Protein AF-A0A928WJ50-F1 (afdb_monomer_lite)

Radius of gyration: 29.99 Å; chains: 1; bounding box: 83×45×79 Å

Structure (mmCIF, N/CA/C/O backbone):
data_AF-A0A928WJ50-F1
#
_entry.id   AF-A0A928WJ50-F1
#
loop_
_atom_site.group_PDB
_atom_site.id
_atom_site.type_symbol
_atom_site.label_atom_id
_atom_site.label_alt_id
_atom_site.label_comp_id
_atom_site.label_asym_id
_atom_site.label_entity_id
_atom_site.label_seq_id
_atom_site.pdbx_PDB_ins_code
_atom_site.Cartn_x
_atom_site.Cartn_y
_atom_site.Cartn_z
_atom_site.occupancy
_atom_site.B_iso_or_equiv
_atom_site.auth_seq_id
_atom_site.auth_comp_id
_atom_site.auth_asym_id
_atom_site.auth_atom_id
_atom_site.pdbx_PDB_model_num
ATOM 1 N N . MET A 1 1 ? -57.028 -29.173 -31.696 1.00 42.50 1 MET A N 1
ATOM 2 C CA . MET A 1 1 ? -55.780 -29.624 -32.367 1.00 42.50 1 MET A CA 1
ATOM 3 C C . MET A 1 1 ? -56.128 -29.958 -33.813 1.00 42.50 1 MET A C 1
ATOM 5 O O . MET A 1 1 ? -57.196 -30.538 -33.962 1.00 42.50 1 MET A O 1
ATOM 9 N N . PRO A 1 2 ? -55.336 -29.587 -34.849 1.00 37.94 2 PRO A N 1
ATOM 10 C CA . PRO A 1 2 ? -53.879 -29.774 -34.903 1.00 37.94 2 PRO A CA 1
ATOM 11 C C . PRO A 1 2 ? -53.009 -28.628 -35.496 1.00 37.94 2 PRO A C 1
ATOM 13 O O . PRO A 1 2 ? -53.440 -27.838 -36.321 1.00 37.94 2 PRO A O 1
ATOM 16 N N . LYS A 1 3 ? -51.736 -28.681 -35.065 1.00 33.38 3 LYS A N 1
ATOM 17 C CA . LYS A 1 3 ? -50.439 -28.447 -35.744 1.00 33.38 3 LYS A CA 1
ATOM 18 C C . LYS A 1 3 ? -50.021 -27.051 -36.264 1.00 33.38 3 LYS A C 1
ATOM 20 O O . LYS A 1 3 ? -50.428 -26.559 -37.305 1.00 33.38 3 LYS A O 1
ATOM 25 N N . THR A 1 4 ? -49.043 -26.540 -35.515 1.00 37.44 4 THR A N 1
ATOM 26 C CA . THR A 1 4 ? -47.974 -25.565 -35.777 1.00 37.44 4 THR A CA 1
ATOM 27 C C . THR A 1 4 ? -47.329 -25.604 -37.168 1.00 37.44 4 THR A C 1
ATOM 29 O O . THR A 1 4 ? -46.973 -26.677 -37.652 1.00 37.44 4 THR A O 1
ATOM 32 N N . ALA A 1 5 ? -46.994 -24.421 -37.696 1.00 35.94 5 ALA A N 1
ATOM 33 C CA . ALA A 1 5 ? -45.880 -24.222 -38.625 1.00 35.94 5 ALA A CA 1
ATOM 34 C C . ALA A 1 5 ? -45.062 -22.986 -38.203 1.00 35.94 5 ALA A C 1
ATOM 36 O O . ALA A 1 5 ? -45.506 -21.843 -38.305 1.00 35.94 5 ALA A O 1
ATOM 37 N N . THR A 1 6 ? -43.864 -23.246 -37.688 1.00 34.41 6 THR A N 1
ATOM 38 C CA . THR A 1 6 ? -42.853 -22.271 -37.273 1.00 34.41 6 THR A CA 1
ATOM 39 C C . THR A 1 6 ? -42.220 -21.626 -38.509 1.00 34.41 6 THR A C 1
ATOM 41 O O . THR A 1 6 ? -41.588 -22.316 -39.304 1.00 34.41 6 THR A O 1
ATOM 44 N N . LYS A 1 7 ? -42.352 -20.303 -38.682 1.00 35.59 7 LYS A N 1
ATOM 45 C CA . LYS A 1 7 ? -41.571 -19.539 -39.673 1.00 35.59 7 LYS A CA 1
ATOM 46 C C . LYS A 1 7 ? -40.228 -19.142 -39.062 1.00 35.59 7 LYS A C 1
ATOM 48 O O . LYS A 1 7 ? -40.174 -18.325 -38.144 1.00 35.59 7 LYS A O 1
ATOM 53 N N . ALA A 1 8 ? -39.156 -19.723 -39.592 1.00 32.12 8 ALA A N 1
ATOM 54 C CA . ALA A 1 8 ? -37.782 -19.330 -39.320 1.00 32.12 8 ALA A CA 1
ATOM 55 C C . ALA A 1 8 ? -37.532 -17.882 -39.788 1.00 32.12 8 ALA A C 1
ATOM 57 O O . ALA A 1 8 ? -37.864 -17.515 -40.915 1.00 32.12 8 ALA A O 1
ATOM 58 N N . LYS A 1 9 ? -36.951 -17.059 -38.907 1.00 31.61 9 LYS A N 1
ATOM 59 C CA . LYS A 1 9 ? -36.426 -15.725 -39.224 1.00 31.61 9 LYS A CA 1
ATOM 60 C C . LYS A 1 9 ? -35.058 -15.886 -39.885 1.00 31.61 9 LYS A C 1
ATOM 62 O O . LYS A 1 9 ? -34.086 -16.221 -39.217 1.00 31.61 9 LYS A O 1
ATOM 67 N N . THR A 1 10 ? -34.989 -15.626 -41.182 1.00 30.53 10 THR A N 1
ATOM 68 C CA . THR A 1 10 ? -33.746 -15.550 -41.953 1.00 30.53 10 THR A CA 1
ATOM 69 C C . THR A 1 10 ? -32.953 -14.311 -41.527 1.00 30.53 10 THR A C 1
ATOM 71 O O . THR A 1 10 ? -33.444 -13.183 -41.610 1.00 30.53 10 THR A O 1
ATOM 74 N N . SER A 1 11 ? -31.732 -14.523 -41.039 1.00 34.22 11 SER A N 1
ATOM 75 C CA . SER A 1 11 ? -30.752 -13.483 -40.723 1.00 34.22 11 SER A CA 1
ATOM 76 C C . SER A 1 11 ? -30.302 -12.769 -42.000 1.00 34.22 11 SER A C 1
ATOM 78 O O . SER A 1 11 ? -29.877 -13.415 -42.956 1.00 34.22 11 SER A O 1
ATOM 80 N N . LYS A 1 12 ? -30.384 -11.433 -42.019 1.00 36.62 12 LYS A N 1
ATOM 81 C CA . LYS A 1 12 ? -29.866 -10.594 -43.109 1.00 36.62 12 LYS A CA 1
ATOM 82 C C . LYS A 1 12 ? -28.343 -10.748 -43.201 1.00 36.62 12 LYS A C 1
ATOM 84 O O . LYS A 1 12 ? -27.636 -10.303 -42.302 1.00 36.62 12 LYS A O 1
ATOM 89 N N . ALA A 1 13 ? -27.861 -11.348 -44.286 1.00 36.06 13 ALA A N 1
ATOM 90 C CA . ALA A 1 13 ? -26.459 -11.301 -44.683 1.00 36.06 13 ALA A CA 1
ATOM 91 C C . ALA A 1 13 ? -26.109 -9.863 -45.107 1.00 36.06 13 ALA A C 1
ATOM 93 O O . ALA A 1 13 ? -26.768 -9.294 -45.978 1.00 36.06 13 ALA A O 1
ATOM 94 N N . GLN A 1 14 ? -25.122 -9.259 -44.446 1.00 41.28 14 GLN A N 1
ATOM 95 C CA . GLN A 1 14 ? -24.567 -7.957 -44.813 1.00 41.28 14 GLN A CA 1
ATOM 96 C C . GLN A 1 14 ? -23.601 -8.144 -45.990 1.00 41.28 14 GLN A C 1
ATOM 98 O O . GLN A 1 14 ? -22.716 -8.993 -45.943 1.00 41.28 14 GLN A O 1
ATOM 103 N N . THR A 1 15 ? -23.798 -7.377 -47.059 1.00 40.28 15 THR A N 1
ATOM 104 C CA . THR A 1 15 ? -22.927 -7.341 -48.240 1.00 40.28 15 THR A CA 1
ATOM 105 C C . THR A 1 15 ? -21.557 -6.753 -47.869 1.00 40.28 15 THR A C 1
ATOM 107 O O . THR A 1 15 ? -21.526 -5.717 -47.198 1.00 40.28 15 THR A O 1
ATOM 110 N N . PRO A 1 16 ? -20.430 -7.354 -48.296 1.00 53.22 16 PRO A N 1
ATOM 111 C CA . PRO A 1 16 ? -19.101 -6.821 -48.011 1.00 53.22 16 PRO A CA 1
ATOM 112 C C . PRO A 1 16 ? -18.917 -5.458 -48.690 1.00 53.22 16 PRO A C 1
ATOM 114 O O . PRO A 1 16 ? -19.227 -5.275 -49.868 1.00 53.22 16 PRO A O 1
ATOM 117 N N . VAL A 1 17 ? -18.442 -4.479 -47.921 1.00 62.28 17 VAL A N 1
ATOM 118 C CA . VAL A 1 17 ? -18.155 -3.116 -48.387 1.00 62.28 17 VAL A CA 1
ATOM 119 C C . VAL A 1 17 ? -17.060 -3.175 -49.452 1.00 62.28 17 VAL A C 1
ATOM 121 O O . VAL A 1 17 ? -15.932 -3.532 -49.137 1.00 62.28 17 VAL A O 1
ATOM 124 N N . SER A 1 18 ? -17.362 -2.822 -50.703 1.00 75.00 18 SER A N 1
ATOM 125 C CA . SER A 1 18 ? -16.361 -2.818 -51.780 1.00 75.00 18 SER A CA 1
ATOM 126 C C . SER A 1 18 ? -15.224 -1.838 -51.470 1.00 75.00 18 SER A C 1
ATOM 128 O O . SER A 1 18 ? -15.466 -0.645 -51.275 1.00 75.00 18 SER A O 1
ATOM 130 N N . LEU A 1 19 ? -13.982 -2.331 -51.455 1.00 79.56 19 LEU A N 1
ATOM 131 C CA . LEU A 1 19 ? -12.777 -1.508 -51.304 1.00 79.56 19 LEU A CA 1
ATOM 132 C C . LEU A 1 19 ? -12.627 -0.567 -52.513 1.00 79.56 19 LEU A C 1
ATOM 134 O O . LEU A 1 19 ? -13.011 -0.917 -53.629 1.00 79.56 19 LEU A O 1
ATOM 138 N N . ASN A 1 20 ? -12.096 0.640 -52.299 1.00 87.00 20 ASN A N 1
ATOM 139 C CA . ASN A 1 20 ? -11.884 1.595 -53.391 1.00 87.00 20 ASN A CA 1
ATOM 140 C C . ASN A 1 20 ? -10.699 1.182 -54.287 1.00 87.00 20 ASN A C 1
ATOM 142 O O . ASN A 1 20 ? -9.830 0.402 -53.889 1.00 87.00 20 ASN A O 1
ATOM 146 N N . SER A 1 21 ? -10.644 1.745 -55.493 1.00 86.00 21 SER A N 1
ATOM 147 C CA . SER A 1 21 ? -9.627 1.410 -56.498 1.00 86.00 21 SER A CA 1
ATOM 148 C C . SER A 1 21 ? -8.198 1.758 -56.070 1.00 86.00 21 SER A C 1
ATOM 150 O O . SER A 1 21 ? -7.260 1.073 -56.466 1.00 86.00 21 SER A O 1
ATOM 152 N N . TYR A 1 22 ? -8.015 2.778 -55.225 1.00 88.19 22 TYR A N 1
ATOM 153 C CA . TYR A 1 22 ? -6.702 3.128 -54.679 1.00 88.19 22 TYR A CA 1
ATOM 154 C C . TYR A 1 22 ? -6.139 1.998 -53.805 1.00 88.19 22 TYR A C 1
ATOM 156 O O . TYR A 1 22 ? -5.008 1.561 -54.009 1.00 88.19 22 TYR A O 1
ATOM 164 N N . LEU A 1 23 ? -6.951 1.475 -52.880 1.00 86.19 23 LEU A N 1
ATOM 165 C CA . LEU A 1 23 ? -6.568 0.360 -52.013 1.00 86.19 23 LEU A CA 1
ATOM 166 C C . LEU A 1 23 ? -6.335 -0.919 -52.821 1.00 86.19 23 LEU A C 1
ATOM 168 O O . LEU A 1 23 ? -5.354 -1.613 -52.584 1.00 86.19 23 LEU A O 1
ATOM 172 N N . GLN A 1 24 ? -7.184 -1.208 -53.809 1.00 88.75 24 GLN A N 1
ATOM 173 C CA . GLN A 1 24 ? -7.023 -2.376 -54.685 1.00 88.75 24 GLN A CA 1
ATOM 174 C C . GLN A 1 24 ? -5.703 -2.350 -55.466 1.00 88.75 24 GLN A C 1
ATOM 176 O O . GLN A 1 24 ? -4.995 -3.357 -55.518 1.00 88.75 24 GLN A O 1
ATOM 181 N N . ASN A 1 25 ? -5.333 -1.191 -56.014 1.00 90.56 25 ASN A N 1
ATOM 182 C CA . ASN A 1 25 ? -4.076 -1.025 -56.740 1.00 90.56 25 ASN A CA 1
ATOM 183 C C . ASN A 1 25 ? -2.856 -1.204 -55.827 1.00 90.56 25 ASN A C 1
ATOM 185 O O . ASN A 1 25 ? -1.881 -1.850 -56.216 1.00 90.56 25 ASN A O 1
ATOM 189 N N . GLU A 1 26 ? -2.917 -0.684 -54.600 1.00 90.00 26 GLU A N 1
ATOM 190 C CA . GLU A 1 26 ? -1.823 -0.822 -53.639 1.00 90.00 26 GLU A CA 1
ATOM 191 C C . GLU A 1 26 ? -1.685 -2.263 -53.123 1.00 90.00 26 GLU A C 1
ATOM 193 O O . GLU A 1 26 ? -0.574 -2.791 -53.050 1.00 90.00 26 GLU A O 1
ATOM 198 N N . MET A 1 27 ? -2.801 -2.954 -52.867 1.00 89.56 27 MET A N 1
ATOM 199 C CA . MET A 1 27 ? -2.794 -4.380 -52.519 1.00 89.56 27 MET A CA 1
ATOM 200 C C . MET A 1 27 ? -2.192 -5.234 -53.642 1.00 89.56 27 MET A C 1
ATOM 202 O O . MET A 1 27 ? -1.380 -6.116 -53.367 1.00 89.56 27 MET A O 1
ATOM 206 N N . ALA A 1 28 ? -2.516 -4.950 -54.909 1.00 90.38 28 ALA A N 1
ATOM 207 C CA . ALA A 1 28 ? -1.927 -5.645 -56.056 1.00 90.38 28 ALA A CA 1
ATOM 208 C C . ALA A 1 28 ? -0.412 -5.397 -56.178 1.00 90.38 28 ALA A C 1
ATOM 210 O O . ALA A 1 28 ? 0.355 -6.324 -56.465 1.00 90.38 28 ALA A O 1
ATOM 211 N N . ARG A 1 29 ? 0.040 -4.163 -55.914 1.00 94.31 29 ARG A N 1
ATOM 212 C CA . ARG A 1 29 ? 1.465 -3.803 -55.891 1.00 94.31 29 ARG A CA 1
ATOM 213 C C . ARG A 1 29 ? 2.219 -4.569 -54.798 1.00 94.31 29 ARG A C 1
ATOM 215 O O . ARG A 1 29 ? 3.269 -5.147 -55.081 1.00 94.31 29 ARG A O 1
ATOM 222 N N . LEU A 1 30 ? 1.677 -4.607 -53.578 1.00 90.56 30 LEU A N 1
ATOM 223 C CA . LEU A 1 30 ? 2.269 -5.299 -52.426 1.00 90.56 30 LEU A CA 1
ATOM 224 C C . LEU A 1 30 ? 2.263 -6.822 -52.594 1.00 90.56 30 LEU A C 1
ATOM 226 O O . LEU A 1 30 ? 3.270 -7.474 -52.319 1.00 90.56 30 LEU A O 1
ATOM 230 N N . ALA A 1 31 ? 1.174 -7.382 -53.120 1.00 91.81 31 ALA A N 1
ATOM 231 C CA . ALA A 1 31 ? 1.070 -8.798 -53.460 1.00 91.81 31 ALA A CA 1
ATOM 232 C C . ALA A 1 31 ? 2.174 -9.238 -54.424 1.00 91.81 31 ALA A C 1
ATOM 234 O O . ALA A 1 31 ? 2.863 -10.229 -54.177 1.00 91.81 31 ALA A O 1
ATOM 235 N N . LYS A 1 32 ? 2.406 -8.455 -55.484 1.00 91.88 32 LYS A N 1
ATOM 236 C CA . LYS A 1 32 ? 3.479 -8.714 -56.450 1.00 91.88 32 LYS A CA 1
ATOM 237 C C . LYS A 1 32 ? 4.871 -8.565 -55.831 1.00 91.88 32 LYS A C 1
ATOM 239 O O . LYS A 1 32 ? 5.756 -9.353 -56.142 1.00 91.88 32 LYS A O 1
ATOM 244 N N . MET A 1 33 ? 5.066 -7.563 -54.975 1.00 91.25 33 MET A N 1
ATOM 245 C CA . MET A 1 33 ? 6.357 -7.266 -54.346 1.00 91.25 33 MET A CA 1
ATOM 246 C C . MET A 1 33 ? 6.787 -8.331 -53.333 1.00 91.25 33 MET A C 1
ATOM 248 O O . MET A 1 33 ? 7.964 -8.670 -53.271 1.00 91.25 33 MET A O 1
ATOM 252 N N . HIS A 1 34 ? 5.842 -8.861 -52.555 1.00 90.25 34 HIS A N 1
ATOM 253 C CA . HIS A 1 34 ? 6.128 -9.792 -51.461 1.00 90.25 34 HIS A CA 1
ATOM 254 C C . HIS A 1 34 ? 5.756 -11.248 -51.772 1.00 90.25 34 HIS A C 1
ATOM 256 O O . HIS A 1 34 ? 5.921 -12.112 -50.916 1.00 90.25 34 HIS A O 1
ATOM 262 N N . GLY A 1 35 ? 5.248 -11.538 -52.976 1.00 90.56 35 GLY A N 1
ATOM 263 C CA . GLY A 1 35 ? 4.821 -12.887 -53.365 1.00 90.56 35 GLY A CA 1
ATOM 264 C C . GLY A 1 35 ? 3.627 -13.409 -52.557 1.00 90.56 35 GLY A C 1
ATOM 265 O O . GLY A 1 35 ? 3.445 -14.617 -52.425 1.00 90.56 35 GLY A O 1
ATOM 266 N N . VAL A 1 36 ? 2.818 -12.509 -51.993 1.00 92.62 36 VAL A N 1
ATOM 267 C CA . VAL A 1 36 ? 1.655 -12.837 -51.158 1.00 92.62 36 VAL A CA 1
ATOM 268 C C . VAL A 1 36 ? 0.384 -12.716 -51.998 1.00 92.62 36 VAL A C 1
ATOM 270 O O . VAL A 1 36 ? 0.265 -11.829 -52.837 1.00 92.62 36 VAL A O 1
ATOM 273 N N . ARG A 1 37 ? -0.594 -13.603 -51.786 1.00 90.81 37 ARG A N 1
ATOM 274 C CA . ARG A 1 37 ? -1.876 -13.551 -52.508 1.00 90.81 37 ARG A CA 1
ATOM 275 C C . ARG A 1 37 ? -2.649 -12.277 -52.152 1.00 90.81 37 ARG A C 1
ATOM 277 O O . ARG A 1 37 ? -2.784 -11.959 -50.975 1.00 90.81 37 ARG A O 1
ATOM 284 N N . ILE A 1 38 ? -3.227 -11.614 -53.158 1.00 88.38 38 ILE A N 1
ATOM 285 C CA . ILE A 1 38 ? -4.025 -10.380 -52.991 1.00 88.38 38 ILE A CA 1
ATOM 286 C C . ILE A 1 38 ? -5.144 -10.564 -51.955 1.00 88.38 38 ILE A C 1
ATOM 288 O O . ILE A 1 38 ? -5.349 -9.688 -51.120 1.00 88.38 38 ILE A O 1
ATOM 292 N N . SER A 1 39 ? -5.780 -11.739 -51.934 1.00 86.00 39 SER A N 1
ATOM 293 C CA . SER A 1 39 ? -6.856 -12.075 -50.993 1.00 86.00 39 SER A CA 1
ATOM 294 C C . SER A 1 39 ? -6.466 -11.919 -49.517 1.00 86.00 39 SER A C 1
ATOM 296 O O . SER A 1 39 ? -7.319 -11.625 -48.693 1.00 86.00 39 SER A O 1
ATOM 298 N N . VAL A 1 40 ? -5.183 -12.097 -49.172 1.00 88.44 40 VAL A N 1
ATOM 299 C CA . VAL A 1 40 ? -4.686 -11.924 -47.794 1.00 88.44 40 VAL A CA 1
ATOM 300 C C . VAL A 1 40 ? -4.733 -10.451 -47.384 1.00 88.44 40 VAL A C 1
ATOM 302 O O . VAL A 1 40 ? -5.099 -10.125 -46.258 1.00 88.44 40 VAL A O 1
ATOM 305 N N . PHE A 1 41 ? -4.392 -9.547 -48.303 1.00 90.38 41 PHE A N 1
ATOM 306 C CA . PHE A 1 41 ? -4.477 -8.112 -48.050 1.00 90.38 41 PHE A CA 1
ATOM 307 C C . PHE A 1 41 ? -5.924 -7.623 -48.032 1.00 90.38 41 PHE A C 1
ATOM 309 O O . PHE A 1 41 ? -6.247 -6.757 -47.226 1.00 90.38 41 PHE A O 1
ATOM 316 N N . GLU A 1 42 ? -6.797 -8.195 -48.864 1.00 87.44 42 GLU A N 1
ATOM 317 C CA . GLU A 1 42 ? -8.234 -7.895 -48.841 1.00 87.44 42 GLU A CA 1
ATOM 318 C C . GLU A 1 42 ? -8.863 -8.300 -47.504 1.00 87.44 42 GLU A C 1
ATOM 320 O O . GLU A 1 42 ? -9.547 -7.492 -46.876 1.00 87.44 42 GLU A O 1
ATOM 325 N N . GLU A 1 43 ? -8.577 -9.513 -47.026 1.00 87.88 43 GLU A N 1
ATOM 326 C CA . GLU A 1 43 ? -9.032 -9.999 -45.721 1.00 87.88 43 GLU A CA 1
ATOM 327 C C . GLU A 1 43 ? -8.546 -9.088 -44.585 1.00 87.88 43 GLU A C 1
ATOM 329 O O . GLU A 1 43 ? -9.334 -8.675 -43.731 1.00 87.88 43 GLU A O 1
ATOM 334 N N . PHE A 1 44 ? -7.274 -8.682 -44.618 1.00 89.19 44 PHE A N 1
ATOM 335 C CA . PHE A 1 44 ? -6.729 -7.743 -43.642 1.00 89.19 44 PHE A CA 1
ATOM 336 C C . PHE A 1 44 ? -7.365 -6.347 -43.737 1.00 89.19 44 PHE A C 1
ATOM 338 O O . PHE A 1 44 ? -7.678 -5.739 -42.715 1.00 89.19 44 PHE A O 1
ATOM 345 N N . ALA A 1 45 ? -7.607 -5.830 -44.943 1.00 89.62 45 ALA A N 1
ATOM 346 C CA . ALA A 1 45 ? -8.256 -4.536 -45.139 1.00 89.62 45 ALA A CA 1
ATOM 347 C C . ALA A 1 45 ? -9.689 -4.538 -44.588 1.00 89.62 45 ALA A C 1
ATOM 349 O O . ALA A 1 45 ? -10.087 -3.596 -43.898 1.00 89.62 45 ALA A O 1
ATOM 350 N N . HIS A 1 46 ? -10.445 -5.613 -44.824 1.00 87.50 46 HIS A N 1
ATOM 351 C CA . HIS A 1 46 ? -11.766 -5.797 -44.228 1.00 87.50 46 HIS A CA 1
ATOM 352 C C . HIS A 1 46 ? -11.693 -5.903 -42.704 1.00 87.50 46 HIS A C 1
ATOM 354 O O . HIS A 1 46 ? -12.441 -5.206 -42.017 1.00 87.50 46 HIS A O 1
ATOM 360 N N . PHE A 1 47 ? -10.738 -6.668 -42.169 1.00 87.75 47 PHE A N 1
ATOM 361 C CA . PHE A 1 47 ? -10.494 -6.741 -40.731 1.00 87.75 47 PHE A CA 1
ATOM 362 C C . PHE A 1 47 ? -10.232 -5.352 -40.131 1.00 87.75 47 PHE A C 1
ATOM 364 O O . PHE A 1 47 ? -10.839 -4.989 -39.124 1.00 87.75 47 PHE A O 1
ATOM 371 N N . VAL A 1 48 ? -9.393 -4.527 -40.761 1.00 87.44 48 VAL A N 1
ATOM 372 C CA . VAL A 1 48 ? -9.147 -3.154 -40.304 1.00 87.44 48 VAL A CA 1
ATOM 373 C C . VAL A 1 48 ? -10.430 -2.321 -40.363 1.00 87.44 48 VAL A C 1
ATOM 375 O O . VAL A 1 48 ? -10.766 -1.681 -39.374 1.00 87.44 48 VAL A O 1
ATOM 378 N N . ILE A 1 49 ? -11.202 -2.353 -41.453 1.00 86.62 49 ILE A N 1
ATOM 379 C CA . ILE A 1 49 ? -12.463 -1.589 -41.572 1.00 86.62 49 ILE A CA 1
ATOM 380 C C . ILE A 1 49 ? -13.492 -1.999 -40.506 1.00 86.62 49 ILE A C 1
ATOM 382 O O . ILE A 1 49 ? -14.219 -1.152 -39.984 1.00 86.62 49 ILE A O 1
ATOM 386 N N . GLU A 1 50 ? -13.548 -3.275 -40.141 1.00 86.56 50 GLU A N 1
ATOM 387 C CA . GLU A 1 50 ? -14.454 -3.769 -39.100 1.00 86.56 50 GLU A CA 1
ATOM 388 C C . GLU A 1 50 ? -13.989 -3.423 -37.679 1.00 86.56 50 GLU A C 1
ATOM 390 O O . GLU A 1 50 ? -14.806 -3.327 -36.756 1.00 86.56 50 GLU A O 1
ATOM 395 N N . ASN A 1 51 ? -12.682 -3.232 -37.478 1.00 85.12 51 ASN A N 1
ATOM 396 C CA . ASN A 1 51 ? -12.085 -3.146 -36.147 1.00 85.12 51 ASN A CA 1
ATOM 397 C C . ASN A 1 51 ? -11.423 -1.790 -35.829 1.00 85.12 51 ASN A C 1
ATOM 399 O O . ASN A 1 51 ? -11.199 -1.518 -34.656 1.00 85.12 51 ASN A O 1
ATOM 403 N N . TYR A 1 52 ? -11.202 -0.884 -36.790 1.00 80.44 52 TYR A N 1
ATOM 404 C CA . TYR A 1 52 ? -10.461 0.378 -36.574 1.00 80.44 52 TYR A CA 1
ATOM 405 C C . TYR A 1 52 ? -11.125 1.346 -35.585 1.00 80.44 52 TYR A C 1
ATOM 407 O O . TYR A 1 52 ? -10.461 2.189 -34.988 1.00 80.44 52 TYR A O 1
ATOM 415 N N . LYS A 1 53 ? -12.450 1.254 -35.421 1.00 79.94 53 LYS A N 1
ATOM 416 C CA . LYS A 1 53 ? -13.217 2.040 -34.440 1.00 79.94 53 LYS A CA 1
ATOM 417 C C . LYS A 1 53 ? -13.327 1.359 -33.082 1.00 79.94 53 LYS A C 1
ATOM 419 O O . LYS A 1 53 ? -13.785 1.993 -32.128 1.00 79.94 53 LYS A O 1
ATOM 424 N N . LYS A 1 54 ? -12.965 0.077 -32.985 1.00 81.12 54 LYS A N 1
ATOM 425 C CA . LYS A 1 54 ? -12.928 -0.612 -31.700 1.00 81.12 54 LYS A CA 1
ATOM 426 C C . LYS A 1 54 ? -11.748 -0.027 -30.944 1.00 81.12 54 LYS A C 1
ATOM 428 O O . LYS A 1 54 ? -10.606 -0.126 -31.378 1.00 81.12 54 LYS A O 1
ATOM 433 N N . LYS A 1 55 ? -12.041 0.640 -29.831 1.00 68.62 55 LYS A N 1
ATOM 434 C CA . LYS A 1 55 ? -10.994 1.024 -28.892 1.00 68.62 55 LYS A CA 1
ATOM 435 C C . LYS A 1 55 ? -10.333 -0.268 -28.434 1.00 68.62 55 LYS A C 1
ATOM 437 O O . LYS A 1 55 ? -11.047 -1.211 -28.080 1.00 68.62 55 LYS A O 1
ATOM 442 N N . GLU A 1 56 ? -9.006 -0.305 -28.442 1.00 68.31 56 GLU A N 1
ATOM 443 C CA . GLU A 1 56 ? -8.292 -1.334 -27.694 1.00 68.31 56 GLU A CA 1
ATOM 444 C C . GLU A 1 56 ? -8.870 -1.382 -26.275 1.00 68.31 56 GLU A C 1
ATOM 446 O O . GLU A 1 56 ? -9.293 -0.332 -25.763 1.00 68.31 56 GLU A O 1
ATOM 451 N N . PRO A 1 57 ? -8.955 -2.563 -25.639 1.00 56.25 57 PRO A N 1
ATOM 452 C CA . PRO A 1 57 ? -9.306 -2.637 -24.236 1.00 56.25 57 PRO A CA 1
ATOM 453 C C . PRO A 1 57 ? -8.261 -1.829 -23.473 1.00 56.25 57 PRO A C 1
ATOM 455 O O . PRO A 1 57 ? -7.164 -2.295 -23.181 1.00 56.25 57 PRO A O 1
ATOM 458 N N . THR A 1 58 ? -8.588 -0.570 -23.193 1.00 53.47 58 THR A N 1
ATOM 459 C CA . THR A 1 58 ? -7.768 0.277 -22.351 1.00 53.47 58 THR A CA 1
ATOM 460 C C . THR A 1 58 ? -7.698 -0.452 -21.028 1.00 53.47 58 THR A C 1
ATOM 462 O O . THR A 1 58 ? -8.746 -0.665 -20.412 1.00 53.47 58 THR A O 1
ATOM 465 N N . ILE A 1 59 ? -6.496 -0.849 -20.610 1.00 56.97 59 ILE A N 1
ATOM 466 C CA . ILE A 1 59 ? -6.226 -1.252 -19.234 1.00 56.97 59 ILE A CA 1
ATOM 467 C C . ILE A 1 59 ? -6.580 -0.022 -18.397 1.00 56.97 59 ILE A C 1
ATOM 469 O O . ILE A 1 59 ? -5.787 0.903 -18.228 1.00 56.97 59 ILE A O 1
ATOM 473 N N . SER A 1 60 ? -7.849 0.080 -18.007 1.00 57.75 60 SER A N 1
ATOM 474 C CA . SER A 1 60 ? -8.351 1.224 -17.275 1.00 57.75 60 SER A CA 1
ATOM 475 C C . SER A 1 60 ? -7.668 1.171 -15.926 1.00 57.75 60 SER A C 1
ATOM 477 O O . SER A 1 60 ? -7.847 0.188 -15.203 1.00 57.75 60 SER A O 1
ATOM 479 N N . LYS A 1 61 ? -6.880 2.204 -15.602 1.00 61.81 61 LYS A N 1
ATOM 480 C CA . LYS A 1 61 ? -6.326 2.378 -14.256 1.00 61.81 61 LYS A CA 1
ATOM 481 C C . LYS A 1 61 ? -7.433 2.065 -13.238 1.00 61.81 61 LYS A C 1
ATOM 483 O O . LYS A 1 61 ? -8.553 2.554 -13.441 1.00 61.81 61 LYS A O 1
ATOM 488 N N . PRO A 1 62 ? -7.166 1.241 -12.207 1.00 70.25 62 PRO A N 1
ATOM 489 C CA . PRO A 1 62 ? -8.194 0.828 -11.264 1.00 70.25 62 PRO A CA 1
ATOM 490 C C . PRO A 1 62 ? -8.923 2.059 -10.734 1.00 70.25 62 PRO A C 1
ATOM 492 O O . PRO A 1 62 ? -8.292 3.046 -10.351 1.00 70.25 62 PRO A O 1
ATOM 495 N N . LYS A 1 63 ? -10.258 2.043 -10.775 1.00 77.69 63 LYS A N 1
ATOM 496 C CA . LYS A 1 63 ? -11.041 3.197 -10.335 1.00 77.69 63 LYS A CA 1
ATOM 497 C C . LYS A 1 63 ? -10.760 3.432 -8.843 1.00 77.69 63 LYS A C 1
ATOM 499 O O . LYS A 1 63 ? -10.955 2.498 -8.063 1.00 77.69 63 LYS A O 1
ATOM 504 N N . PRO A 1 64 ? -10.352 4.647 -8.430 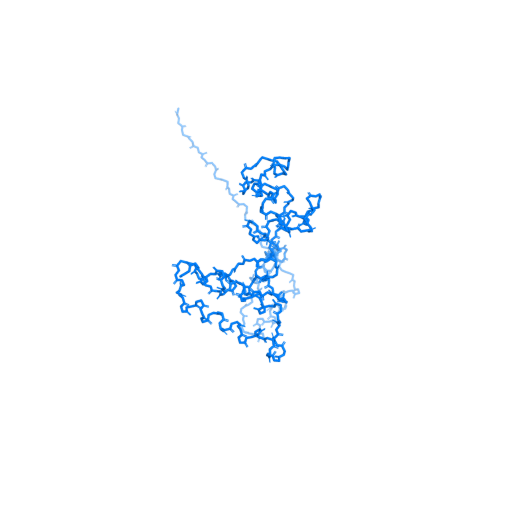1.00 83.44 64 PRO A N 1
ATOM 505 C CA . PRO A 1 64 ? -10.102 4.935 -7.024 1.00 83.44 64 PRO A CA 1
ATOM 506 C C . PRO A 1 64 ? -11.344 4.652 -6.183 1.00 83.44 64 PRO A C 1
ATOM 508 O O . PRO A 1 64 ? -12.465 4.960 -6.608 1.00 83.44 64 PRO A O 1
ATOM 511 N N . LEU A 1 65 ? -11.152 4.112 -4.976 1.00 87.00 65 LEU A N 1
ATOM 512 C CA . LEU A 1 65 ? -12.266 3.900 -4.056 1.00 87.00 65 LEU A CA 1
ATOM 513 C C . LEU A 1 65 ? -12.966 5.229 -3.761 1.00 87.00 65 LEU A C 1
ATOM 515 O O . LEU A 1 65 ? -12.342 6.268 -3.498 1.00 87.00 65 LEU A O 1
ATOM 519 N N . SER A 1 66 ? -14.294 5.183 -3.809 1.00 91.19 66 SER A N 1
ATOM 520 C CA . SER A 1 66 ? -15.133 6.293 -3.372 1.00 91.19 66 SER A CA 1
ATOM 521 C C . SER A 1 66 ? -15.059 6.452 -1.853 1.00 91.19 66 SER A C 1
ATOM 523 O O . SER A 1 66 ? -14.809 5.496 -1.118 1.00 91.19 66 SER A O 1
ATOM 525 N N . LEU A 1 67 ? -15.347 7.659 -1.360 1.00 90.75 67 LEU A N 1
ATOM 526 C CA . LEU A 1 67 ? -15.380 7.933 0.080 1.00 90.75 67 LEU A CA 1
ATOM 527 C C . LEU A 1 67 ? -16.355 7.007 0.827 1.00 90.75 67 LEU A C 1
ATOM 529 O O . LEU A 1 67 ? -16.078 6.594 1.949 1.00 90.75 67 LEU A O 1
ATOM 533 N N . THR A 1 68 ? -17.478 6.657 0.200 1.00 92.69 68 THR A N 1
ATOM 534 C CA . THR A 1 68 ? -18.469 5.732 0.763 1.00 92.69 68 THR A CA 1
ATOM 535 C C . THR A 1 68 ? -17.894 4.329 0.939 1.00 92.69 68 THR A C 1
ATOM 537 O O . THR A 1 68 ? -18.088 3.727 1.990 1.00 92.69 68 THR A O 1
ATOM 540 N N . GLN A 1 69 ? -17.146 3.827 -0.049 1.00 93.25 69 GLN A N 1
ATOM 541 C CA . GLN A 1 69 ? -16.499 2.512 0.028 1.00 93.25 69 GLN A CA 1
ATOM 542 C C . GLN A 1 69 ? -15.391 2.484 1.085 1.00 93.25 69 GLN A C 1
ATOM 544 O O . GLN A 1 69 ? -15.329 1.540 1.868 1.00 93.25 69 GLN A O 1
ATOM 549 N N . LEU A 1 70 ? -14.566 3.538 1.154 1.00 93.69 70 LEU A N 1
ATOM 550 C CA . LEU A 1 70 ? -13.530 3.676 2.186 1.00 93.69 70 LEU A CA 1
ATOM 551 C C . LEU A 1 70 ? -14.144 3.626 3.591 1.00 93.69 70 LEU A C 1
ATOM 553 O O . LEU A 1 70 ? -13.720 2.838 4.435 1.00 93.69 70 LEU A O 1
ATOM 557 N N . LYS A 1 71 ? -15.187 4.433 3.821 1.00 94.06 71 LYS A N 1
ATOM 558 C CA . LYS A 1 71 ? -15.923 4.472 5.090 1.00 94.06 71 LYS A CA 1
ATOM 559 C C . LYS A 1 71 ? -16.519 3.116 5.443 1.00 94.06 71 LYS A C 1
ATOM 561 O O . LYS A 1 71 ? -16.324 2.659 6.561 1.00 94.06 71 LYS A O 1
ATOM 566 N N . ALA A 1 72 ? -17.202 2.469 4.498 1.00 94.62 72 ALA A N 1
ATOM 567 C CA . ALA A 1 72 ? -17.833 1.173 4.722 1.00 94.62 72 ALA A CA 1
ATOM 568 C C . ALA A 1 72 ? -16.820 0.100 5.155 1.00 94.62 72 ALA A C 1
ATOM 570 O O . ALA A 1 72 ? -17.069 -0.605 6.128 1.00 94.62 72 ALA A O 1
ATOM 571 N N . ALA A 1 73 ? -15.658 0.029 4.497 1.00 94.25 73 ALA A N 1
ATOM 572 C CA . ALA A 1 73 ? -14.606 -0.920 4.860 1.00 94.25 73 ALA A CA 1
ATOM 573 C C . ALA A 1 73 ? -14.060 -0.675 6.277 1.00 94.25 73 ALA A C 1
ATOM 575 O O . ALA A 1 73 ? -13.890 -1.610 7.055 1.00 94.25 73 ALA A O 1
ATOM 576 N N . ILE A 1 74 ? -13.837 0.591 6.642 1.00 94.56 74 ILE A N 1
ATOM 577 C CA . ILE A 1 74 ? -13.349 0.965 7.977 1.00 94.56 74 ILE A CA 1
ATOM 578 C C . ILE A 1 74 ? -14.406 0.676 9.048 1.00 94.56 74 ILE A C 1
ATOM 580 O O . ILE A 1 74 ? -14.089 0.136 10.104 1.00 94.56 74 ILE A O 1
ATOM 584 N N . TYR A 1 75 ? -15.673 0.985 8.777 1.00 95.69 75 TYR A N 1
ATOM 585 C CA . TYR A 1 75 ? -16.779 0.665 9.677 1.00 95.69 75 TYR A CA 1
ATOM 586 C C . TYR A 1 75 ? -16.885 -0.834 9.936 1.00 95.69 75 TYR A C 1
ATOM 588 O O . TYR A 1 75 ? -17.009 -1.244 11.087 1.00 95.69 75 TYR A O 1
ATOM 596 N N . GLN A 1 76 ? -16.760 -1.643 8.883 1.00 95.50 76 GLN A N 1
ATOM 597 C CA . GLN A 1 76 ? -16.745 -3.094 8.996 1.00 95.50 76 GLN A CA 1
ATOM 598 C C . GLN A 1 76 ? -15.562 -3.586 9.841 1.00 95.50 76 GLN A C 1
ATOM 600 O O . GLN A 1 76 ? -15.767 -4.398 10.737 1.00 95.50 76 GLN A O 1
ATOM 605 N N . HIS A 1 77 ? -14.353 -3.061 9.617 1.00 94.69 77 HIS A N 1
ATOM 606 C CA . HIS A 1 77 ? -13.161 -3.443 10.383 1.00 94.69 77 HIS A CA 1
ATOM 607 C C . HIS A 1 77 ? -13.304 -3.156 11.884 1.00 94.69 77 HIS A C 1
ATOM 609 O O . HIS A 1 77 ? -12.976 -4.000 12.711 1.00 94.69 77 HIS A O 1
ATOM 615 N N . PHE A 1 78 ? -13.861 -1.997 12.248 1.00 94.81 78 PHE A N 1
ATOM 616 C CA . PHE A 1 78 ? -14.085 -1.624 13.650 1.00 94.81 78 PHE A CA 1
ATOM 617 C C . PHE A 1 78 ? -15.441 -2.078 14.212 1.00 94.81 78 PHE A C 1
ATOM 619 O O . PHE A 1 78 ? -15.765 -1.735 15.347 1.00 94.81 78 PHE A O 1
ATOM 626 N N . SER A 1 79 ? -16.233 -2.839 13.448 1.00 94.12 79 SER A N 1
ATOM 627 C CA . SER A 1 79 ? -17.571 -3.311 13.840 1.00 94.12 79 SER A CA 1
ATOM 628 C C . SER A 1 79 ? -18.527 -2.191 14.294 1.00 94.12 79 SER A C 1
ATOM 630 O O . SER A 1 79 ? -19.273 -2.337 15.260 1.00 94.12 79 SER A O 1
ATOM 632 N N . VAL A 1 80 ? -18.516 -1.056 13.589 1.00 95.12 80 VAL A N 1
ATOM 633 C CA . VAL A 1 80 ? -19.374 0.120 13.845 1.00 95.12 80 VAL A CA 1
ATOM 634 C C . VAL A 1 80 ? -20.244 0.440 12.632 1.00 95.12 80 VAL A C 1
ATOM 636 O O . VAL A 1 80 ? -19.969 -0.027 11.533 1.00 95.12 80 VAL A O 1
ATOM 639 N N . LYS A 1 81 ? -21.297 1.252 12.789 1.00 92.88 81 LYS A N 1
ATOM 640 C CA . LYS A 1 81 ? -22.236 1.548 11.685 1.00 92.88 81 LYS A CA 1
ATOM 641 C C . LYS A 1 81 ? -21.972 2.865 10.963 1.00 92.88 81 LYS A C 1
ATOM 643 O O . LYS A 1 81 ? -22.415 3.053 9.833 1.00 92.88 81 LYS A O 1
ATOM 648 N N . ASN A 1 82 ? -21.329 3.821 11.626 1.00 93.12 82 ASN A N 1
ATOM 649 C CA . ASN A 1 82 ? -21.169 5.182 11.117 1.00 93.12 82 ASN A CA 1
ATOM 650 C C . ASN A 1 82 ? -19.981 5.898 11.779 1.00 93.12 82 ASN A C 1
ATOM 652 O O . ASN A 1 82 ? -19.411 5.427 12.762 1.00 93.12 82 ASN A O 1
ATOM 656 N N . THR A 1 83 ? -19.627 7.082 11.267 1.00 91.81 83 THR A N 1
ATOM 657 C CA . THR A 1 83 ? -18.514 7.888 11.804 1.00 91.81 83 THR A CA 1
ATOM 658 C C . THR A 1 83 ? -18.705 8.270 13.274 1.00 91.81 83 THR A C 1
ATOM 660 O O . THR A 1 83 ? -17.719 8.393 13.997 1.00 91.81 83 THR A O 1
ATOM 663 N N . THR A 1 84 ? -19.942 8.483 13.731 1.00 92.56 84 THR A N 1
ATOM 664 C CA . THR A 1 84 ? -20.218 8.864 15.124 1.00 92.56 84 THR A CA 1
ATOM 665 C C . THR A 1 84 ? -19.861 7.727 16.075 1.00 92.56 84 THR A C 1
ATOM 667 O O . THR A 1 84 ? -19.206 7.959 17.087 1.00 92.56 84 THR A O 1
ATOM 670 N N . GLU A 1 85 ? -20.242 6.497 15.732 1.00 93.56 85 GLU A N 1
ATOM 671 C CA . GLU A 1 85 ? -19.865 5.292 16.475 1.00 93.56 85 GLU A CA 1
ATOM 672 C C . GLU A 1 85 ? -18.366 5.006 16.367 1.00 93.56 85 GLU A C 1
ATOM 674 O O . GLU A 1 85 ? -17.738 4.712 17.380 1.00 93.56 85 GLU A O 1
ATOM 679 N N . LEU A 1 86 ? -17.764 5.194 15.185 1.00 93.12 86 LEU A N 1
ATOM 680 C CA . LEU A 1 86 ? -16.320 5.034 14.987 1.00 93.12 86 LEU A CA 1
ATOM 681 C C . LEU A 1 86 ? -15.519 5.931 15.942 1.00 93.12 86 LEU A C 1
ATOM 683 O O . LEU A 1 86 ? -14.649 5.452 16.656 1.00 93.12 86 LEU A O 1
ATOM 687 N N . LYS A 1 87 ? -15.866 7.223 16.027 1.00 89.38 87 LYS A N 1
ATOM 688 C CA . LYS A 1 87 ? -15.198 8.183 16.926 1.00 89.38 87 LYS A CA 1
ATOM 689 C C . LYS A 1 87 ? -15.398 7.866 18.412 1.00 89.38 87 LYS A C 1
ATOM 691 O O . LYS A 1 87 ? -14.590 8.279 19.243 1.00 89.38 87 LYS A O 1
ATOM 696 N N . LYS A 1 88 ? -16.488 7.180 18.766 1.00 92.62 88 LYS A N 1
ATOM 697 C CA . LYS A 1 88 ? -16.770 6.743 20.141 1.00 92.62 88 LYS A CA 1
ATOM 698 C C . LYS A 1 88 ? -16.113 5.404 20.479 1.00 92.62 88 LYS A C 1
ATOM 700 O O . LYS A 1 88 ? -15.902 5.141 21.659 1.00 92.62 88 LYS A O 1
ATOM 705 N N . SER A 1 89 ? -15.776 4.594 19.476 1.00 93.25 89 SER A N 1
ATOM 706 C CA . SER A 1 89 ? -15.163 3.281 19.657 1.00 93.25 89 SER A CA 1
ATOM 707 C C . SER A 1 89 ? -13.809 3.393 20.354 1.00 93.25 89 SER A C 1
ATOM 709 O O . SER A 1 89 ? -12.907 4.092 19.888 1.00 93.25 89 SER A O 1
ATOM 711 N N . GLY A 1 90 ? -13.660 2.679 21.472 1.00 91.88 90 GLY A N 1
ATOM 712 C CA . GLY A 1 90 ? -12.379 2.564 22.169 1.00 91.88 90 GLY A CA 1
ATOM 713 C C . GLY A 1 90 ? -11.318 1.895 21.295 1.00 91.88 90 GLY A C 1
ATOM 714 O O . GLY A 1 90 ? -10.195 2.382 21.233 1.00 91.88 90 GLY A O 1
ATOM 715 N N . ALA A 1 91 ? -11.702 0.861 20.537 1.00 91.94 91 ALA A N 1
ATOM 716 C CA . ALA A 1 91 ? -10.804 0.163 19.619 1.00 91.94 91 ALA A CA 1
ATOM 717 C C . ALA A 1 91 ? -10.243 1.101 18.543 1.00 91.94 91 ALA A C 1
ATOM 719 O O . ALA A 1 91 ? -9.049 1.071 18.268 1.00 91.94 91 ALA A O 1
ATOM 720 N N . PHE A 1 92 ? -11.082 1.979 17.983 1.00 93.25 92 PHE A N 1
ATOM 721 C CA . PHE A 1 92 ? -10.623 2.979 17.020 1.00 93.25 92 PHE A CA 1
ATOM 722 C C . PHE A 1 92 ? -9.651 3.971 17.662 1.00 93.25 92 PHE A C 1
ATOM 724 O O . PHE A 1 92 ? -8.570 4.175 17.126 1.00 93.25 92 PHE A O 1
ATOM 731 N N . LYS A 1 93 ? -9.992 4.529 18.834 1.00 91.00 93 LYS A N 1
ATOM 732 C CA . LYS A 1 93 ? -9.120 5.477 19.548 1.00 91.00 93 LYS A CA 1
ATOM 733 C C . LYS A 1 93 ? -7.749 4.887 19.850 1.00 91.00 93 LYS A C 1
ATOM 735 O O . LYS A 1 93 ? -6.756 5.551 19.595 1.00 91.00 93 LYS A O 1
ATOM 740 N N . MET A 1 94 ? -7.713 3.651 20.348 1.00 91.69 94 MET A N 1
ATOM 741 C CA . MET A 1 94 ? -6.465 2.939 20.621 1.00 91.69 94 MET A CA 1
ATOM 742 C C . MET A 1 94 ? -5.674 2.672 19.339 1.00 91.69 94 MET A C 1
ATOM 744 O O . MET A 1 94 ? -4.470 2.882 19.305 1.00 91.69 94 MET A O 1
ATOM 748 N N . ALA A 1 95 ? -6.342 2.238 18.268 1.00 89.12 95 ALA A N 1
ATOM 749 C CA . ALA A 1 95 ? -5.681 1.936 17.003 1.00 89.12 95 ALA A CA 1
ATOM 750 C C . ALA A 1 95 ? -5.106 3.187 16.315 1.00 89.12 95 ALA A C 1
ATOM 752 O O . ALA A 1 95 ? -4.110 3.095 15.600 1.00 89.12 95 ALA A O 1
ATOM 753 N N . THR A 1 96 ? -5.733 4.349 16.511 1.00 90.38 96 THR A N 1
ATOM 754 C CA . THR A 1 96 ? -5.280 5.634 15.959 1.00 90.38 96 THR A CA 1
ATOM 755 C C . THR A 1 96 ? -4.433 6.455 16.927 1.00 90.38 96 THR A C 1
ATOM 757 O O . THR A 1 96 ? -4.136 7.611 16.626 1.00 90.38 96 THR A O 1
ATOM 760 N N . ASP A 1 97 ? -4.079 5.902 18.086 1.00 87.06 97 ASP A N 1
ATOM 761 C CA . ASP A 1 97 ? -3.231 6.591 19.053 1.00 87.06 97 ASP A CA 1
ATOM 762 C C . ASP A 1 97 ? -1.843 6.852 18.440 1.00 87.06 97 ASP A C 1
ATOM 764 O O . ASP A 1 97 ? -1.267 5.981 17.785 1.00 87.06 97 ASP A O 1
ATOM 768 N N . GLY A 1 98 ? -1.349 8.086 18.557 1.00 82.44 98 GLY A N 1
ATOM 769 C CA . GLY A 1 98 ? -0.129 8.549 17.877 1.00 82.44 98 GLY A CA 1
ATOM 770 C C . GLY A 1 98 ? -0.260 8.831 16.369 1.00 82.44 98 GLY A C 1
ATOM 771 O O . GLY A 1 98 ? 0.745 9.059 15.695 1.00 82.44 98 GLY A O 1
ATOM 772 N N . MET A 1 99 ? -1.471 8.825 15.794 1.00 84.88 99 MET A N 1
ATOM 773 C CA . MET A 1 99 ? -1.698 9.218 14.394 1.00 84.88 99 MET A CA 1
ATOM 774 C C . MET A 1 99 ? -1.986 10.728 14.281 1.00 84.88 99 MET A C 1
ATOM 776 O O . MET A 1 99 ? -3.100 11.147 13.962 1.00 84.88 99 MET A O 1
ATOM 780 N N . ASP A 1 100 ? -0.964 11.556 14.502 1.00 67.81 100 ASP A N 1
ATOM 781 C CA . ASP A 1 100 ? -1.094 13.017 14.686 1.00 67.81 100 ASP A CA 1
ATOM 782 C C . ASP A 1 100 ? -1.650 13.795 13.472 1.00 67.81 100 ASP A C 1
ATOM 784 O O . ASP A 1 100 ? -2.056 14.949 13.592 1.00 67.81 100 ASP A O 1
ATOM 788 N N . THR A 1 101 ? -1.716 13.179 12.284 1.00 76.38 101 THR A N 1
ATOM 789 C CA . THR A 1 101 ? -2.172 13.831 11.034 1.00 76.38 101 THR A CA 1
ATOM 790 C C . THR A 1 101 ? -3.523 13.328 10.512 1.00 76.38 101 THR A C 1
ATOM 792 O O . THR A 1 101 ? -3.864 13.539 9.340 1.00 76.38 101 THR A O 1
ATOM 795 N N . LEU A 1 102 ? -4.310 12.641 11.346 1.00 83.94 102 LEU A N 1
ATOM 796 C CA . LEU A 1 102 ? -5.569 12.037 10.917 1.00 83.94 102 LEU A CA 1
ATOM 797 C C . LEU A 1 102 ? -6.725 13.052 10.845 1.00 83.94 102 LEU A C 1
ATOM 799 O O . LEU A 1 102 ? -7.352 13.389 11.847 1.00 83.94 102 LEU A O 1
ATOM 803 N N . ASN A 1 103 ? -7.083 13.481 9.629 1.00 87.06 103 ASN A N 1
ATOM 804 C CA . ASN A 1 103 ? -8.241 14.349 9.390 1.00 87.06 103 ASN A CA 1
ATOM 805 C C . ASN A 1 103 ? -9.408 13.603 8.716 1.00 87.06 103 ASN A C 1
ATOM 807 O O . ASN A 1 103 ? -9.452 13.454 7.497 1.00 87.06 103 ASN A O 1
ATOM 811 N N . LEU A 1 104 ? -10.408 13.201 9.508 1.00 86.56 104 LEU A N 1
ATOM 812 C CA . LEU A 1 104 ? -11.594 12.465 9.033 1.00 86.56 104 LEU A CA 1
ATOM 813 C C . LEU A 1 104 ? -12.616 13.315 8.258 1.00 86.56 104 LEU A C 1
ATOM 815 O O . LEU A 1 104 ? -13.617 12.777 7.773 1.00 86.56 104 LEU A O 1
ATOM 819 N N . SER A 1 105 ? -12.399 14.625 8.140 1.00 86.12 105 SER A N 1
ATOM 820 C CA . SER A 1 105 ? -13.208 15.496 7.279 1.00 86.12 105 SER A CA 1
ATOM 821 C C . SER A 1 105 ? -12.758 15.427 5.817 1.00 86.12 105 SER A C 1
ATOM 823 O O . SER A 1 105 ? -13.544 15.724 4.921 1.00 86.12 105 SER A O 1
ATOM 825 N N . LEU A 1 106 ? -11.514 15.006 5.567 1.00 89.56 106 LEU A N 1
ATOM 826 C CA . LEU A 1 106 ? -10.917 14.918 4.237 1.00 89.56 106 LEU A CA 1
ATOM 827 C C . LEU A 1 106 ? -10.823 13.465 3.776 1.00 89.56 106 LEU A C 1
ATOM 829 O O . LEU A 1 106 ? -10.615 12.562 4.584 1.00 89.56 106 LEU A O 1
ATOM 833 N N . LYS A 1 107 ? -10.926 13.236 2.460 1.00 90.19 107 LYS A N 1
ATOM 834 C CA . LYS A 1 107 ? -10.759 11.897 1.868 1.00 90.19 107 LYS A CA 1
ATOM 835 C C . LYS A 1 107 ? -9.396 11.284 2.216 1.00 90.19 107 LYS A C 1
ATOM 837 O O . LYS A 1 107 ? -9.352 10.107 2.548 1.00 90.19 107 LYS A O 1
ATOM 842 N N . ASP A 1 108 ? -8.338 12.096 2.230 1.00 90.19 108 ASP A N 1
ATOM 843 C CA . ASP A 1 108 ? -6.971 11.683 2.585 1.00 90.19 108 ASP A CA 1
A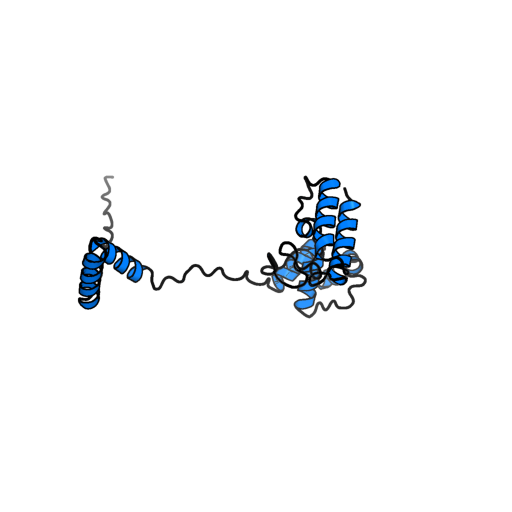TOM 844 C C . ASP A 1 108 ? -6.893 10.980 3.951 1.00 90.19 108 ASP A C 1
ATOM 846 O O . ASP A 1 108 ? -6.266 9.932 4.079 1.00 90.19 108 ASP A O 1
ATOM 850 N N . GLY A 1 109 ? -7.608 11.478 4.967 1.00 90.81 109 GLY A N 1
ATOM 851 C CA . GLY A 1 109 ? -7.638 10.824 6.277 1.00 90.81 109 GLY A CA 1
ATOM 852 C C . GLY A 1 109 ? -8.268 9.429 6.231 1.00 90.81 109 GLY A C 1
ATOM 853 O O . GLY A 1 109 ? -7.789 8.511 6.892 1.00 90.81 109 GLY A O 1
ATOM 854 N N . TRP A 1 110 ? -9.305 9.236 5.411 1.00 93.38 110 TRP A N 1
ATOM 855 C CA . TRP A 1 110 ? -9.914 7.916 5.204 1.00 93.38 110 TRP A CA 1
ATOM 856 C C . TRP A 1 110 ? -9.003 6.981 4.411 1.00 93.38 110 TRP A C 1
ATOM 858 O O . TRP A 1 110 ? -8.953 5.793 4.710 1.00 93.38 110 TRP A O 1
ATOM 868 N N . GLU A 1 111 ? -8.263 7.504 3.435 1.00 92.69 111 GLU A N 1
ATOM 869 C CA . GLU A 1 111 ? -7.261 6.732 2.697 1.00 92.69 111 GLU A CA 1
ATOM 870 C C . GLU A 1 111 ? -6.127 6.279 3.624 1.00 92.69 111 GLU A C 1
ATOM 872 O O . GLU A 1 111 ? -5.807 5.095 3.633 1.00 92.69 111 GLU A O 1
ATOM 877 N N . LYS A 1 112 ? -5.599 7.152 4.494 1.00 91.75 112 LYS A N 1
ATOM 878 C CA . LYS A 1 112 ? -4.591 6.783 5.509 1.00 91.75 112 LYS A CA 1
ATOM 879 C C . LYS A 1 112 ? -5.059 5.649 6.423 1.00 91.75 112 LYS A C 1
ATOM 881 O O . LYS A 1 112 ? -4.319 4.691 6.639 1.00 91.75 112 LYS A O 1
ATOM 886 N N . LEU A 1 113 ? -6.297 5.721 6.920 1.00 92.19 113 LEU A N 1
ATOM 887 C CA . LEU A 1 113 ? -6.889 4.634 7.708 1.00 92.19 113 LEU A CA 1
ATOM 888 C C . LEU A 1 113 ? -7.005 3.344 6.902 1.00 92.19 113 LEU A C 1
ATOM 890 O O . LEU A 1 113 ? -6.699 2.267 7.410 1.00 92.19 113 LEU A O 1
ATOM 894 N N . TYR A 1 114 ? -7.433 3.451 5.646 1.00 93.62 114 TYR A N 1
ATOM 895 C CA . TYR A 1 114 ? -7.569 2.299 4.770 1.00 93.62 114 TYR A CA 1
ATOM 896 C C . TYR A 1 114 ? -6.221 1.602 4.558 1.00 93.62 114 TYR A C 1
ATOM 898 O O . TYR A 1 114 ? -6.134 0.390 4.752 1.00 93.62 114 TYR A O 1
ATOM 906 N N . ARG A 1 115 ? -5.162 2.368 4.258 1.00 92.81 115 ARG A N 1
ATOM 907 C CA . ARG A 1 115 ? -3.798 1.845 4.088 1.00 92.81 115 ARG A CA 1
ATOM 908 C C . ARG A 1 115 ? -3.283 1.144 5.347 1.00 92.81 115 ARG A C 1
ATOM 910 O O . ARG A 1 115 ? -2.628 0.108 5.250 1.00 92.81 115 ARG A O 1
ATOM 917 N N . LYS A 1 116 ? -3.603 1.690 6.526 1.00 90.56 116 LYS A N 1
ATOM 918 C CA . LYS A 1 116 ? -3.142 1.165 7.818 1.00 90.56 116 LYS A CA 1
ATOM 919 C C . LYS A 1 116 ? -3.867 -0.111 8.255 1.00 90.56 116 LYS A C 1
ATOM 921 O O . LYS A 1 116 ? -3.211 -1.014 8.761 1.00 90.56 116 LYS A O 1
ATOM 926 N N . PHE A 1 117 ? -5.191 -0.174 8.094 1.00 90.56 117 PHE A N 1
ATOM 927 C CA . PHE A 1 117 ? -6.022 -1.213 8.725 1.00 90.56 117 PHE A CA 1
ATOM 928 C C . PHE A 1 117 ? -6.663 -2.199 7.754 1.00 90.56 117 PHE A C 1
ATOM 930 O O . PHE A 1 117 ? -6.990 -3.316 8.147 1.00 90.56 117 PHE A O 1
ATOM 937 N N . ILE A 1 118 ? -6.878 -1.795 6.503 1.00 91.81 118 ILE A N 1
ATOM 938 C CA . ILE A 1 118 ? -7.636 -2.594 5.538 1.00 91.81 118 ILE A CA 1
ATOM 939 C C . ILE A 1 118 ? -6.690 -3.235 4.531 1.00 91.81 118 ILE A C 1
ATOM 941 O O . ILE A 1 118 ? -6.588 -4.458 4.455 1.00 91.81 118 ILE A O 1
ATOM 945 N N . GLY A 1 119 ? -5.973 -2.425 3.755 1.00 90.31 119 GLY A N 1
ATOM 946 C CA . GLY A 1 119 ? -5.150 -2.941 2.672 1.00 90.31 119 GLY A CA 1
ATOM 947 C C . GLY A 1 119 ? -4.722 -1.880 1.674 1.00 90.31 119 GLY A C 1
ATOM 948 O O . GLY A 1 119 ? -4.722 -0.688 1.969 1.00 90.31 119 GLY A O 1
ATOM 949 N N . ILE A 1 120 ? -4.332 -2.345 0.490 1.00 89.88 120 ILE A N 1
ATOM 950 C CA . ILE A 1 120 ? -3.766 -1.514 -0.571 1.00 89.88 120 ILE A CA 1
ATOM 951 C C . ILE A 1 120 ? -4.893 -0.885 -1.384 1.00 89.88 120 ILE A C 1
ATOM 953 O O . ILE A 1 120 ? -5.893 -1.533 -1.696 1.00 89.88 120 ILE A O 1
ATOM 957 N N . LEU A 1 121 ? -4.761 0.404 -1.688 1.00 90.25 121 LEU A N 1
ATOM 958 C CA . LEU A 1 121 ? -5.739 1.105 -2.510 1.00 90.25 121 LEU A CA 1
ATOM 959 C C . LEU A 1 121 ? -5.622 0.674 -3.982 1.00 90.25 121 LEU A C 1
ATOM 961 O O . LEU A 1 121 ? -4.513 0.462 -4.476 1.00 90.25 121 LEU A O 1
ATOM 965 N N . PRO A 1 122 ? -6.739 0.607 -4.731 1.00 86.06 122 PRO A N 1
ATOM 966 C CA . PRO A 1 122 ? -6.699 0.298 -6.155 1.00 86.06 122 PRO A CA 1
ATOM 967 C C . PRO A 1 122 ? -5.803 1.276 -6.920 1.00 86.06 122 PRO A C 1
ATOM 969 O O . PRO A 1 122 ? -5.979 2.492 -6.829 1.00 86.06 122 PRO A O 1
ATOM 972 N N . GLY A 1 123 ? -4.864 0.737 -7.698 1.00 83.69 123 GLY A N 1
ATOM 973 C CA . GLY A 1 123 ? -3.875 1.525 -8.441 1.00 83.69 123 GLY A CA 1
ATOM 974 C C . GLY A 1 123 ? -2.611 1.870 -7.646 1.00 83.69 123 GLY A C 1
ATOM 975 O O . GLY A 1 123 ? -1.690 2.445 -8.219 1.00 83.69 123 GLY A O 1
ATOM 976 N N . GLU A 1 124 ? -2.548 1.495 -6.366 1.00 86.81 124 GLU A N 1
ATOM 977 C CA . GLU A 1 124 ? -1.324 1.510 -5.552 1.00 86.81 124 GLU A CA 1
ATOM 978 C C . GLU A 1 124 ? -0.677 0.118 -5.440 1.00 86.81 124 GLU A C 1
ATOM 980 O O . GLU A 1 124 ? 0.304 -0.067 -4.728 1.00 86.81 124 GLU A O 1
ATOM 985 N N . GLU A 1 125 ? -1.204 -0.856 -6.179 1.00 81.56 125 GLU A N 1
ATOM 986 C CA . GLU A 1 125 ? -0.592 -2.166 -6.382 1.00 81.56 125 GLU A CA 1
ATOM 987 C C . GLU A 1 125 ? 0.434 -2.092 -7.519 1.00 81.56 125 GLU A C 1
ATOM 989 O O . GLU A 1 125 ? 0.213 -1.404 -8.518 1.00 81.56 125 GLU A O 1
ATOM 994 N N . ASN A 1 126 ? 1.536 -2.834 -7.395 1.00 85.56 126 ASN A N 1
ATOM 995 C CA . ASN A 1 126 ? 2.619 -2.868 -8.386 1.00 85.56 126 ASN A CA 1
ATOM 996 C C . ASN A 1 126 ? 3.270 -1.494 -8.630 1.00 85.56 126 ASN A C 1
ATOM 998 O O . ASN A 1 126 ? 3.710 -1.190 -9.740 1.00 85.56 126 ASN A O 1
ATOM 1002 N N . GLN A 1 127 ? 3.330 -0.657 -7.591 1.00 85.12 127 GLN A N 1
ATOM 1003 C CA . GLN A 1 127 ? 3.999 0.638 -7.650 1.00 85.12 127 GLN A CA 1
ATOM 1004 C C . GLN A 1 127 ? 5.495 0.482 -7.931 1.00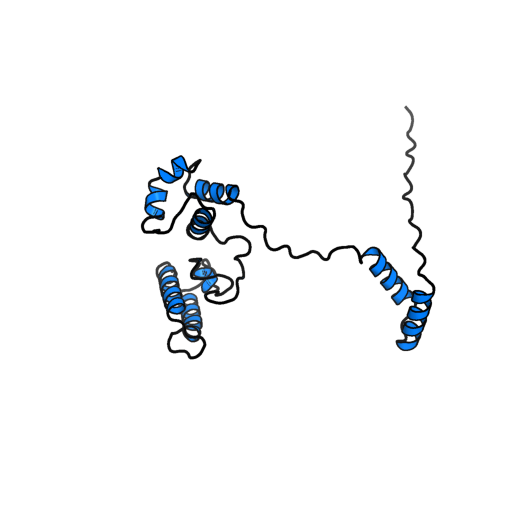 85.12 127 GLN A C 1
ATOM 1006 O O . GLN A 1 127 ? 6.145 -0.464 -7.484 1.00 85.12 127 GLN A O 1
ATOM 1011 N N . GLN A 1 128 ? 6.037 1.454 -8.659 1.00 87.25 128 GLN A N 1
ATOM 1012 C CA . GLN A 1 128 ? 7.455 1.569 -8.976 1.00 87.25 128 GLN A CA 1
ATOM 1013 C C . GLN A 1 128 ? 7.957 2.950 -8.552 1.00 87.25 128 GLN A C 1
ATOM 1015 O O . GLN A 1 128 ? 7.200 3.923 -8.571 1.00 87.25 128 GLN A O 1
ATOM 1020 N N . GLY A 1 129 ? 9.239 3.037 -8.202 1.00 89.12 129 GLY A N 1
ATOM 1021 C CA . GLY A 1 129 ? 9.891 4.275 -7.783 1.00 89.12 129 GLY A CA 1
ATOM 1022 C C . GLY A 1 129 ? 10.401 4.220 -6.347 1.00 89.12 129 GLY A C 1
ATOM 1023 O O . GLY A 1 129 ? 10.562 3.150 -5.762 1.00 89.12 129 GLY A O 1
ATOM 1024 N N . TYR A 1 130 ? 10.677 5.395 -5.784 1.00 91.50 130 TYR A N 1
ATOM 1025 C CA . TYR A 1 130 ? 11.259 5.523 -4.451 1.00 91.50 130 TYR A CA 1
ATOM 1026 C C . TYR A 1 130 ? 10.395 4.858 -3.367 1.00 91.50 130 TYR A C 1
ATOM 1028 O O . TYR A 1 130 ? 9.178 5.053 -3.318 1.00 91.50 130 TYR A O 1
ATOM 1036 N N . GLY A 1 131 ? 11.032 4.054 -2.511 1.00 90.44 131 GLY A N 1
ATOM 1037 C CA . GLY A 1 131 ? 10.371 3.300 -1.442 1.00 90.44 131 GLY A CA 1
ATOM 1038 C C . GLY A 1 131 ? 9.473 2.152 -1.915 1.00 90.44 131 GLY A C 1
ATOM 1039 O O . GLY A 1 131 ? 8.852 1.505 -1.076 1.00 90.44 131 GLY A O 1
ATOM 1040 N N . CYS A 1 132 ? 9.373 1.891 -3.224 1.00 93.00 132 CYS A N 1
ATOM 1041 C CA . CYS A 1 132 ? 8.561 0.803 -3.762 1.00 93.00 132 CYS A CA 1
ATOM 1042 C C . CYS A 1 132 ? 9.396 -0.473 -3.896 1.00 93.00 132 CYS A C 1
ATOM 1044 O O . CYS A 1 132 ? 10.315 -0.532 -4.710 1.00 93.00 132 CYS A O 1
ATOM 1046 N N . ILE A 1 133 ? 9.055 -1.501 -3.121 1.00 92.44 133 ILE A N 1
ATOM 1047 C CA . ILE A 1 133 ? 9.711 -2.813 -3.141 1.00 92.44 133 ILE A CA 1
ATOM 1048 C C . ILE A 1 133 ? 8.630 -3.864 -3.385 1.00 92.44 133 ILE A C 1
ATOM 1050 O O . ILE A 1 133 ? 7.596 -3.856 -2.718 1.00 92.44 133 ILE A O 1
ATOM 1054 N N . ASN A 1 134 ? 8.842 -4.732 -4.380 1.00 91.06 134 ASN A N 1
ATOM 1055 C CA . ASN A 1 134 ? 7.888 -5.776 -4.783 1.00 91.06 134 ASN A CA 1
ATOM 1056 C C . ASN A 1 134 ? 6.458 -5.250 -4.990 1.00 91.06 134 ASN A C 1
ATOM 1058 O O . ASN A 1 134 ? 5.461 -5.845 -4.582 1.00 91.06 134 ASN A O 1
ATOM 1062 N N . GLY A 1 135 ? 6.373 -4.081 -5.630 1.00 88.06 135 GLY A N 1
ATOM 1063 C CA . GLY A 1 135 ? 5.111 -3.461 -6.002 1.00 88.06 135 GLY A CA 1
ATOM 1064 C C . GLY A 1 135 ? 4.413 -2.675 -4.894 1.00 88.06 135 GLY A C 1
ATOM 1065 O O . GLY A 1 135 ? 3.301 -2.208 -5.132 1.00 88.06 135 GLY A O 1
ATOM 1066 N N . ILE A 1 136 ? 5.031 -2.516 -3.718 1.00 91.88 136 ILE A N 1
ATOM 1067 C CA . ILE A 1 136 ? 4.445 -1.819 -2.569 1.00 91.88 136 ILE A CA 1
ATOM 1068 C C . ILE A 1 136 ? 5.366 -0.726 -2.058 1.00 91.88 136 ILE A C 1
ATOM 1070 O O . ILE A 1 136 ? 6.544 -0.960 -1.795 1.00 91.88 136 ILE A O 1
ATOM 1074 N N . ASN A 1 137 ? 4.806 0.466 -1.853 1.00 94.19 137 ASN A N 1
ATOM 1075 C CA . ASN A 1 137 ? 5.509 1.537 -1.166 1.00 94.19 137 ASN A CA 1
ATOM 1076 C C . ASN A 1 137 ? 5.560 1.281 0.351 1.00 94.19 137 ASN A C 1
ATOM 1078 O O . ASN A 1 137 ? 4.541 1.377 1.041 1.00 94.19 137 ASN A O 1
ATOM 1082 N N . ILE A 1 138 ? 6.753 0.992 0.868 1.00 94.12 138 ILE A N 1
ATOM 1083 C CA . ILE A 1 138 ? 6.988 0.591 2.264 1.00 94.12 138 ILE A CA 1
ATOM 1084 C C . ILE A 1 138 ? 6.737 1.714 3.280 1.00 94.12 138 ILE A C 1
ATOM 1086 O O . ILE A 1 138 ? 6.581 1.442 4.468 1.00 94.12 138 ILE A O 1
ATOM 1090 N N . PHE A 1 139 ? 6.693 2.974 2.836 1.00 92.88 139 PHE A N 1
ATOM 1091 C CA . PHE A 1 139 ? 6.364 4.116 3.694 1.00 92.88 139 PHE A CA 1
ATOM 1092 C C . PHE A 1 139 ? 4.853 4.295 3.860 1.00 92.88 139 PHE A C 1
ATOM 1094 O O . PHE A 1 139 ? 4.389 4.844 4.857 1.00 92.88 139 PHE A O 1
ATOM 1101 N N . ASN A 1 140 ? 4.077 3.797 2.897 1.00 91.00 140 ASN A N 1
ATOM 1102 C CA . ASN A 1 140 ? 2.619 3.861 2.915 1.00 91.00 140 ASN A CA 1
ATOM 1103 C C . ASN A 1 140 ? 1.988 2.599 3.513 1.00 91.00 140 ASN A C 1
ATOM 1105 O O . ASN A 1 140 ? 0.890 2.667 4.069 1.00 91.00 140 ASN A O 1
ATOM 1109 N N . TYR A 1 141 ? 2.666 1.457 3.386 1.00 92.69 141 TYR A N 1
ATOM 1110 C CA . TYR A 1 141 ? 2.114 0.144 3.693 1.00 92.69 141 TYR A CA 1
ATOM 1111 C C . TYR A 1 141 ? 3.078 -0.710 4.509 1.00 92.69 141 TYR A C 1
ATOM 1113 O O . TYR A 1 141 ? 4.213 -0.954 4.110 1.00 92.69 141 TYR A O 1
ATOM 1121 N N . PHE A 1 142 ? 2.574 -1.263 5.613 1.00 92.69 142 PHE A N 1
ATOM 1122 C CA . PHE A 1 142 ? 3.289 -2.270 6.391 1.00 92.69 142 PHE A CA 1
ATOM 1123 C C . PHE A 1 142 ? 2.863 -3.674 5.942 1.00 92.69 142 PHE A C 1
ATOM 1125 O O . PHE A 1 142 ? 1.895 -4.239 6.453 1.00 92.69 142 PHE A O 1
ATOM 1132 N N . LYS A 1 143 ? 3.541 -4.208 4.919 1.00 92.88 143 LYS A N 1
ATOM 1133 C CA . LYS A 1 143 ? 3.241 -5.511 4.296 1.00 92.88 143 LYS A CA 1
ATOM 1134 C C . LYS A 1 143 ? 4.510 -6.371 4.197 1.00 92.88 143 LYS A C 1
ATOM 1136 O O . LYS A 1 143 ? 4.968 -6.638 3.089 1.00 92.88 143 LYS A O 1
ATOM 1141 N N . PRO A 1 144 ? 5.084 -6.80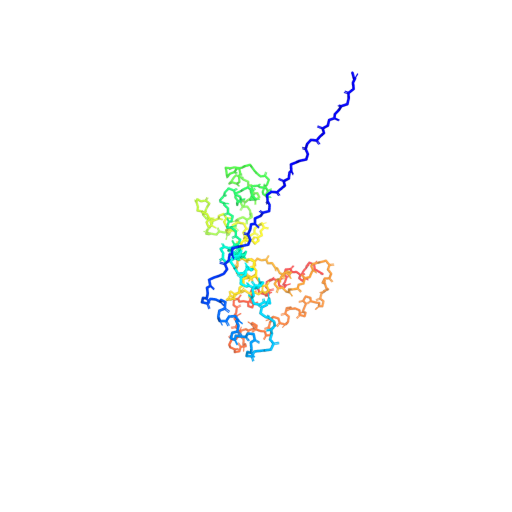4 5.335 1.00 94.44 144 PRO A N 1
ATOM 1142 C CA . PRO A 1 144 ? 6.402 -7.440 5.377 1.00 94.44 144 PRO A CA 1
ATOM 1143 C C . PRO A 1 144 ? 6.501 -8.667 4.459 1.00 94.44 144 PRO A C 1
ATOM 1145 O O . PRO A 1 144 ? 7.432 -8.750 3.668 1.00 94.44 144 PRO A O 1
ATOM 1148 N N . TRP A 1 145 ? 5.506 -9.558 4.469 1.00 94.56 145 TRP A N 1
ATOM 1149 C CA . TRP A 1 145 ? 5.474 -10.744 3.602 1.00 94.56 145 TRP A CA 1
ATOM 1150 C C . TRP A 1 145 ? 5.581 -10.408 2.107 1.00 94.56 145 TRP A C 1
ATOM 1152 O O . TRP A 1 145 ? 6.412 -10.970 1.402 1.00 94.56 145 TRP A O 1
ATOM 1162 N N . GLN A 1 146 ? 4.817 -9.419 1.634 1.00 93.69 146 GLN A N 1
ATOM 1163 C CA . GLN A 1 146 ? 4.868 -8.981 0.237 1.00 93.69 146 GLN A CA 1
ATOM 1164 C C . GLN A 1 146 ? 6.175 -8.244 -0.088 1.00 93.69 146 GLN A C 1
ATOM 1166 O O . GLN A 1 146 ? 6.766 -8.466 -1.139 1.00 93.69 146 GLN A O 1
ATOM 1171 N N . VAL A 1 147 ? 6.663 -7.400 0.827 1.00 94.88 147 VAL A N 1
ATOM 1172 C CA . VAL A 1 147 ? 7.931 -6.671 0.662 1.00 94.88 147 VAL A CA 1
ATOM 1173 C C . VAL A 1 147 ? 9.116 -7.631 0.570 1.00 94.88 147 VAL A C 1
ATOM 1175 O O . VAL A 1 147 ? 10.017 -7.395 -0.228 1.00 94.88 147 VAL A O 1
ATOM 1178 N N . PHE A 1 148 ? 9.111 -8.736 1.316 1.00 95.50 148 PHE A N 1
ATOM 1179 C CA . PHE A 1 148 ? 10.163 -9.753 1.243 1.00 95.50 148 PHE A CA 1
ATOM 1180 C C . PHE A 1 148 ? 9.961 -10.795 0.136 1.00 95.50 148 PHE A C 1
ATOM 1182 O O . PHE A 1 148 ? 10.879 -11.585 -0.092 1.00 95.50 148 PHE A O 1
ATOM 1189 N N . ASP A 1 149 ? 8.837 -10.744 -0.588 1.00 95.06 149 ASP A N 1
ATOM 1190 C CA . ASP A 1 149 ? 8.434 -11.738 -1.594 1.00 95.06 149 ASP A CA 1
ATOM 1191 C C . ASP A 1 149 ? 8.364 -13.155 -1.001 1.00 95.06 149 ASP A C 1
ATOM 1193 O O . ASP A 1 149 ? 9.007 -14.094 -1.466 1.00 95.06 149 ASP A O 1
ATOM 1197 N N . LEU A 1 150 ? 7.636 -13.276 0.113 1.00 95.00 150 LEU A N 1
ATOM 1198 C CA . LEU A 1 150 ? 7.494 -14.500 0.895 1.00 95.00 150 LEU A CA 1
ATOM 1199 C C . LEU A 1 150 ? 6.021 -14.832 1.135 1.00 95.00 150 LEU A C 1
ATOM 1201 O O . LEU A 1 150 ? 5.193 -13.946 1.356 1.00 95.00 150 LEU A O 1
ATOM 1205 N N . ASP A 1 151 ? 5.716 -16.128 1.166 1.00 92.81 151 ASP A N 1
ATOM 1206 C CA . ASP A 1 151 ? 4.403 -16.636 1.560 1.00 92.81 151 ASP A CA 1
ATOM 1207 C C . ASP A 1 151 ? 4.370 -16.888 3.082 1.00 92.81 151 ASP A C 1
ATOM 1209 O O . ASP A 1 151 ? 5.160 -17.702 3.572 1.00 92.81 151 ASP A O 1
ATOM 1213 N N . PRO A 1 152 ? 3.460 -16.246 3.841 1.00 91.75 152 PRO A N 1
ATOM 1214 C CA . PRO A 1 152 ? 3.341 -16.440 5.288 1.00 91.75 152 PRO A CA 1
ATOM 1215 C C . PRO A 1 152 ? 3.036 -17.883 5.718 1.00 91.75 152 PRO A C 1
ATOM 1217 O O . PRO A 1 152 ? 3.231 -18.210 6.883 1.00 91.75 152 PRO A O 1
ATOM 1220 N N . GLN A 1 153 ? 2.518 -18.738 4.831 1.00 90.69 153 GLN A N 1
ATOM 1221 C CA . GLN A 1 153 ? 2.162 -20.123 5.162 1.00 90.69 153 GLN A CA 1
ATOM 1222 C C . GLN A 1 153 ? 3.303 -21.116 4.929 1.00 90.69 153 GLN A C 1
ATOM 1224 O O . GLN A 1 153 ? 3.289 -22.202 5.508 1.00 90.69 153 GLN A O 1
ATOM 1229 N N . THR A 1 154 ? 4.272 -20.782 4.072 1.00 92.81 154 THR A N 1
ATOM 1230 C CA . THR A 1 154 ? 5.324 -21.727 3.658 1.00 92.81 154 THR A CA 1
ATOM 1231 C C . THR A 1 154 ? 6.740 -21.232 3.911 1.00 92.81 154 THR A C 1
ATOM 1233 O O . THR A 1 154 ? 7.668 -22.036 3.861 1.00 92.81 154 THR A O 1
ATOM 1236 N N . ALA A 1 155 ? 6.939 -19.931 4.132 1.00 92.50 155 ALA A N 1
ATOM 1237 C CA . ALA A 1 155 ? 8.265 -19.364 4.324 1.00 92.50 155 ALA A CA 1
ATOM 1238 C C . ALA A 1 155 ? 8.904 -19.861 5.625 1.00 92.50 155 ALA A C 1
ATOM 1240 O O . ALA A 1 155 ? 8.293 -19.846 6.693 1.00 92.50 155 ALA A O 1
ATOM 1241 N N . THR A 1 156 ? 10.168 -20.266 5.540 1.00 93.44 156 THR A N 1
ATOM 1242 C CA . THR A 1 156 ? 10.958 -20.660 6.707 1.00 93.44 156 THR A CA 1
ATOM 1243 C C . THR A 1 156 ? 11.711 -19.469 7.298 1.00 93.44 156 THR A C 1
ATOM 1245 O O . THR A 1 156 ? 11.973 -18.466 6.631 1.00 93.44 156 THR A O 1
ATOM 1248 N N . ASN A 1 157 ? 12.186 -19.617 8.536 1.00 91.69 157 ASN A N 1
ATOM 1249 C CA . ASN A 1 157 ? 13.088 -18.648 9.165 1.00 91.69 157 ASN A CA 1
ATOM 1250 C C . ASN A 1 157 ? 14.356 -18.364 8.341 1.00 91.69 157 ASN A C 1
ATOM 1252 O O . ASN A 1 157 ? 14.907 -17.262 8.392 1.00 91.69 157 ASN A O 1
ATOM 1256 N N . GLN A 1 158 ? 14.833 -19.346 7.572 1.00 93.56 158 GLN A N 1
ATOM 1257 C CA . GLN A 1 158 ? 15.971 -19.145 6.683 1.00 93.56 158 GLN A CA 1
ATOM 1258 C C . GLN A 1 158 ? 15.589 -18.290 5.469 1.00 93.56 158 GLN A C 1
ATOM 1260 O O . GLN A 1 158 ? 16.374 -17.429 5.074 1.00 93.56 158 GLN A O 1
ATOM 1265 N N . ASP A 1 159 ? 14.386 -18.466 4.919 1.00 94.75 159 ASP A N 1
ATOM 1266 C CA . ASP A 1 159 ? 13.888 -17.663 3.797 1.00 94.75 159 ASP A CA 1
ATOM 1267 C C . ASP A 1 159 ? 13.720 -16.197 4.195 1.00 94.75 159 ASP A C 1
ATOM 1269 O O . ASP A 1 159 ? 14.171 -15.311 3.470 1.00 94.75 159 ASP A O 1
ATOM 1273 N N . ILE A 1 160 ? 13.183 -15.942 5.393 1.00 94.81 160 ILE A N 1
ATOM 1274 C CA . ILE A 1 160 ? 13.046 -14.591 5.956 1.00 94.81 160 ILE A CA 1
ATOM 1275 C C . ILE A 1 160 ? 14.420 -13.914 6.075 1.00 94.81 160 ILE A C 1
ATOM 1277 O O . ILE A 1 160 ? 14.611 -12.791 5.599 1.00 94.81 160 ILE A O 1
ATOM 1281 N N . LYS A 1 161 ? 15.415 -14.612 6.641 1.00 95.06 161 LYS A N 1
ATOM 1282 C CA . LYS A 1 161 ? 16.795 -14.105 6.753 1.00 95.06 161 LYS A CA 1
ATOM 1283 C C . LYS A 1 161 ? 17.428 -13.844 5.390 1.00 95.06 161 LYS A C 1
ATOM 1285 O O . LYS A 1 161 ? 18.069 -12.810 5.200 1.00 95.06 161 LYS A O 1
ATOM 1290 N N . ASN A 1 162 ? 17.250 -14.762 4.444 1.00 96.44 162 ASN A N 1
ATOM 1291 C CA . ASN A 1 162 ? 17.801 -14.645 3.098 1.00 96.44 162 ASN A CA 1
ATOM 1292 C C . ASN A 1 162 ? 17.183 -13.461 2.341 1.00 96.44 162 ASN A C 1
ATOM 1294 O O . ASN A 1 162 ? 17.911 -12.692 1.709 1.00 96.44 162 ASN A O 1
ATOM 1298 N N . ALA A 1 163 ? 15.861 -13.290 2.429 1.00 96.19 163 ALA A N 1
ATOM 1299 C CA . ALA A 1 163 ? 15.142 -12.190 1.799 1.00 96.19 163 ALA A CA 1
ATOM 1300 C C . ALA A 1 163 ? 15.568 -10.838 2.379 1.00 96.19 163 ALA A C 1
ATOM 1302 O O . ALA A 1 163 ? 15.887 -9.922 1.616 1.00 96.19 163 ALA A O 1
ATOM 1303 N N . TYR A 1 164 ? 15.659 -10.735 3.709 1.00 96.75 164 TYR A N 1
ATOM 1304 C CA . TYR A 1 164 ? 16.159 -9.534 4.371 1.00 96.75 164 TYR A CA 1
ATOM 1305 C C . TYR A 1 164 ? 17.591 -9.215 3.941 1.00 96.75 164 TYR A C 1
ATOM 1307 O O . TYR A 1 164 ? 17.846 -8.124 3.444 1.00 96.75 164 TYR A O 1
ATOM 1315 N N . HIS A 1 165 ? 18.505 -10.183 4.012 1.00 96.19 165 HIS A N 1
ATOM 1316 C CA . HIS A 1 165 ? 19.899 -9.993 3.615 1.00 96.19 165 HIS A CA 1
ATOM 1317 C C . HIS A 1 165 ? 20.052 -9.563 2.145 1.00 96.19 165 HIS A C 1
ATOM 1319 O O . HIS A 1 165 ? 20.885 -8.708 1.835 1.00 96.19 165 HIS A O 1
ATOM 1325 N N . ARG A 1 166 ? 19.234 -10.110 1.234 1.00 96.31 166 ARG A N 1
ATOM 1326 C CA . ARG A 1 166 ? 19.193 -9.691 -0.176 1.00 96.31 166 ARG A CA 1
ATOM 1327 C C . ARG A 1 166 ? 18.816 -8.216 -0.313 1.00 96.31 166 ARG A C 1
ATOM 1329 O O . ARG A 1 166 ? 19.500 -7.502 -1.036 1.00 96.31 166 ARG A O 1
ATOM 1336 N N . LEU A 1 167 ? 17.767 -7.761 0.376 1.00 95.25 167 LEU A N 1
ATOM 1337 C CA . LEU A 1 167 ? 17.347 -6.357 0.326 1.00 95.25 167 LEU A CA 1
ATOM 1338 C C . LEU A 1 167 ? 18.330 -5.434 1.058 1.00 95.25 167 LEU A C 1
ATOM 1340 O O . LEU A 1 167 ? 18.622 -4.350 0.563 1.00 95.25 167 LEU A O 1
ATOM 1344 N N . SER A 1 168 ? 18.916 -5.872 2.176 1.00 94.88 168 SER A N 1
ATOM 1345 C CA . SER A 1 168 ? 19.967 -5.129 2.878 1.00 94.88 168 SER A CA 1
ATOM 1346 C C . SER A 1 168 ? 21.162 -4.858 1.970 1.00 94.88 168 SER A C 1
ATOM 1348 O O . SER A 1 168 ? 21.649 -3.740 1.940 1.00 94.88 168 SER A O 1
ATOM 1350 N N . LYS A 1 169 ? 21.604 -5.823 1.157 1.00 95.25 169 LYS A N 1
ATOM 1351 C CA . LYS A 1 169 ? 22.706 -5.601 0.201 1.00 95.25 169 LYS A CA 1
ATOM 1352 C C . LYS A 1 169 ? 22.431 -4.521 -0.846 1.00 95.25 169 LYS A C 1
ATOM 1354 O O . LYS A 1 169 ? 23.378 -4.013 -1.430 1.00 95.25 169 LYS A O 1
ATOM 1359 N N . ILE A 1 170 ? 21.162 -4.222 -1.106 1.00 93.88 170 ILE A N 1
ATOM 1360 C CA . ILE A 1 170 ? 20.746 -3.212 -2.079 1.00 93.88 170 ILE A CA 1
ATOM 1361 C C . ILE A 1 170 ? 20.598 -1.857 -1.382 1.00 93.88 170 ILE A C 1
ATOM 1363 O O . ILE A 1 170 ? 21.121 -0.863 -1.869 1.00 93.88 170 ILE A O 1
ATOM 1367 N N . TYR A 1 171 ? 19.913 -1.826 -0.237 1.00 94.69 171 TYR A N 1
ATOM 1368 C CA . TYR A 1 171 ? 19.474 -0.583 0.402 1.00 94.69 171 TYR A CA 1
ATOM 1369 C C . TYR A 1 171 ? 20.295 -0.160 1.625 1.00 94.69 171 TYR A C 1
ATOM 1371 O O . TYR A 1 171 ? 19.984 0.868 2.220 1.00 94.69 171 TYR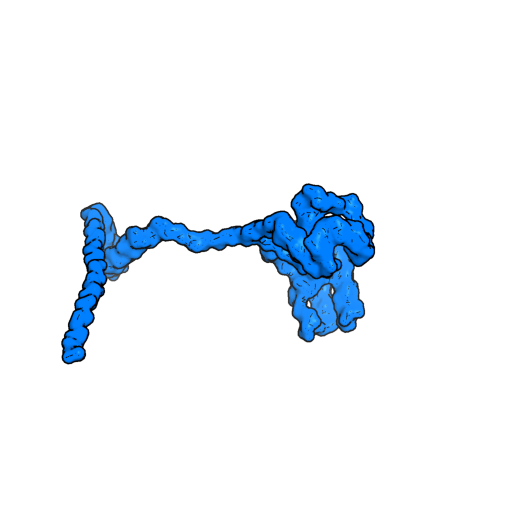 A O 1
ATOM 1379 N N . HIS A 1 172 ? 21.324 -0.912 2.033 1.00 94.75 172 HIS A N 1
ATOM 1380 C CA . HIS A 1 172 ? 22.163 -0.518 3.170 1.00 94.75 172 HIS A CA 1
ATOM 1381 C C . HIS A 1 172 ? 22.778 0.875 2.928 1.00 94.75 172 HIS A C 1
ATOM 1383 O O . HIS A 1 172 ? 23.268 1.110 1.823 1.00 94.75 172 HIS A O 1
ATOM 1389 N N . PRO A 1 173 ? 22.796 1.781 3.929 1.00 94.62 173 PRO A N 1
ATOM 1390 C CA . PRO A 1 173 ? 23.254 3.167 3.759 1.00 94.62 173 PRO A CA 1
ATOM 1391 C C . PRO A 1 173 ? 24.647 3.316 3.135 1.00 94.62 173 PRO A C 1
ATOM 1393 O O . PRO A 1 173 ? 24.909 4.286 2.433 1.00 94.62 173 PRO A O 1
ATOM 1396 N N . ASP A 1 174 ? 25.521 2.338 3.372 1.00 94.38 174 ASP A N 1
ATOM 1397 C CA . ASP A 1 174 ? 26.900 2.330 2.865 1.00 94.38 174 ASP A CA 1
ATOM 1398 C C . ASP A 1 174 ? 27.027 1.938 1.381 1.00 94.38 174 ASP A C 1
ATOM 1400 O O . ASP A 1 174 ? 28.128 1.981 0.831 1.00 94.38 174 ASP A O 1
ATOM 1404 N N . ILE A 1 175 ? 25.942 1.515 0.722 1.00 91.19 175 ILE A N 1
ATOM 1405 C CA . ILE A 1 175 ? 25.974 1.127 -0.691 1.00 91.19 175 ILE A CA 1
ATOM 1406 C C . ILE A 1 175 ? 25.875 2.384 -1.565 1.00 91.19 175 ILE A C 1
ATOM 1408 O O . ILE A 1 175 ? 24.881 3.109 -1.479 1.00 91.19 175 ILE A O 1
ATOM 1412 N N . PRO A 1 176 ? 26.858 2.648 -2.444 1.00 87.38 176 PRO A N 1
ATOM 1413 C CA . PRO A 1 176 ? 26.783 3.770 -3.371 1.00 87.38 176 PRO A CA 1
ATOM 1414 C C . PRO A 1 176 ? 25.565 3.653 -4.298 1.00 87.38 176 PRO A C 1
ATOM 1416 O O . PRO A 1 176 ? 25.232 2.560 -4.745 1.00 87.38 176 PRO A O 1
ATOM 1419 N N . GLU A 1 177 ? 24.932 4.784 -4.612 1.00 86.94 177 GLU A N 1
ATOM 1420 C CA . GLU A 1 177 ? 23.786 4.931 -5.536 1.00 86.94 177 GLU A CA 1
ATOM 1421 C C . GLU A 1 177 ? 22.450 4.320 -5.077 1.00 86.94 177 GLU A C 1
ATOM 1423 O O . GLU A 1 177 ? 21.407 4.929 -5.320 1.00 86.94 177 GLU A O 1
ATOM 1428 N N . THR A 1 178 ? 22.448 3.161 -4.413 1.00 88.06 178 THR A N 1
ATOM 1429 C CA . THR A 1 178 ? 21.216 2.460 -3.998 1.00 88.06 178 THR A CA 1
ATOM 1430 C C . THR A 1 178 ? 20.959 2.467 -2.491 1.00 88.06 178 THR A C 1
ATOM 1432 O O . THR A 1 178 ? 19.847 2.139 -2.071 1.00 88.06 178 THR A O 1
ATOM 1435 N N . GLY A 1 179 ? 21.954 2.836 -1.679 1.00 90.50 179 GLY A N 1
ATOM 1436 C CA . GLY A 1 179 ? 21.835 2.909 -0.227 1.00 90.50 179 GLY A CA 1
ATOM 1437 C C . GLY A 1 179 ? 20.867 3.997 0.235 1.00 90.50 179 GLY A C 1
ATOM 1438 O O . GLY A 1 179 ? 20.959 5.148 -0.190 1.00 90.50 179 GLY A O 1
ATOM 1439 N N . ASP A 1 180 ? 19.948 3.636 1.132 1.00 95.19 180 ASP A N 1
ATOM 1440 C CA . ASP A 1 180 ? 18.981 4.563 1.717 1.00 95.19 180 ASP A CA 1
ATOM 1441 C C . ASP A 1 180 ? 18.624 4.138 3.148 1.00 95.19 180 ASP A C 1
ATOM 1443 O O . ASP A 1 180 ? 18.034 3.080 3.381 1.00 95.19 180 ASP A O 1
ATOM 1447 N N . ALA A 1 181 ? 18.965 4.991 4.117 1.00 94.75 181 ALA A N 1
ATOM 1448 C CA . ALA A 1 181 ? 18.739 4.721 5.533 1.00 94.75 181 ALA A CA 1
ATOM 1449 C C . ALA A 1 181 ? 17.256 4.587 5.898 1.00 94.75 181 ALA A C 1
ATOM 1451 O O . ALA A 1 181 ? 16.901 3.690 6.656 1.00 94.75 181 ALA A O 1
ATOM 1452 N N . ALA A 1 182 ? 16.376 5.408 5.322 1.00 95.19 182 ALA A N 1
ATOM 1453 C CA . ALA A 1 182 ? 14.948 5.344 5.616 1.00 95.19 182 ALA A CA 1
ATOM 1454 C C . ALA A 1 182 ? 14.325 4.040 5.091 1.00 95.19 182 ALA A C 1
ATOM 1456 O O . ALA A 1 182 ? 13.490 3.428 5.766 1.00 95.19 182 ALA A O 1
ATOM 1457 N N . ILE A 1 183 ? 14.747 3.585 3.906 1.00 95.56 183 ILE A N 1
ATOM 1458 C CA . ILE A 1 183 ? 14.329 2.289 3.361 1.00 95.56 183 ILE A CA 1
ATOM 1459 C C . ILE A 1 183 ? 14.879 1.150 4.220 1.00 95.56 183 ILE A C 1
ATOM 1461 O O . ILE A 1 183 ? 14.128 0.249 4.599 1.00 95.56 183 ILE A O 1
ATOM 1465 N N . PHE A 1 184 ? 16.167 1.194 4.558 1.00 95.94 184 PHE A N 1
ATOM 1466 C CA . PHE A 1 184 ? 16.818 0.167 5.363 1.00 95.94 184 PHE A CA 1
ATOM 1467 C C . PHE A 1 184 ? 16.195 0.021 6.760 1.00 95.94 184 PHE A C 1
ATOM 1469 O O . PHE A 1 184 ? 15.931 -1.099 7.210 1.00 95.94 184 PHE A O 1
ATOM 1476 N N . ASP A 1 185 ? 15.889 1.134 7.424 1.00 96.12 185 ASP A N 1
ATOM 1477 C CA . ASP A 1 185 ? 15.227 1.139 8.728 1.00 96.12 185 ASP A CA 1
ATOM 1478 C C . ASP A 1 185 ? 13.826 0.523 8.637 1.00 96.12 185 ASP A C 1
ATOM 1480 O O . ASP A 1 185 ? 13.468 -0.339 9.447 1.00 96.12 185 ASP A O 1
ATOM 1484 N N . SER A 1 186 ? 13.055 0.885 7.605 1.00 95.88 186 SER A N 1
ATOM 1485 C CA . SER A 1 186 ? 11.731 0.304 7.353 1.00 95.88 186 SER A CA 1
ATOM 1486 C C . SER A 1 186 ? 11.806 -1.215 7.139 1.00 95.88 186 SER A C 1
ATOM 1488 O O . SER A 1 186 ? 11.074 -1.975 7.782 1.00 95.88 186 SER A O 1
ATOM 1490 N N . LEU A 1 187 ? 12.761 -1.682 6.325 1.00 96.31 187 LEU A N 1
ATOM 1491 C CA . LEU A 1 187 ? 13.020 -3.111 6.114 1.00 96.31 187 LEU A CA 1
ATOM 1492 C C . LEU A 1 187 ? 13.414 -3.824 7.410 1.00 96.31 187 LEU A C 1
ATOM 1494 O O . LEU A 1 187 ? 12.952 -4.934 7.664 1.00 96.31 187 LEU A O 1
ATOM 1498 N N . THR A 1 188 ? 14.227 -3.191 8.255 1.00 95.62 188 THR A N 1
ATOM 1499 C CA . THR A 1 188 ? 14.645 -3.756 9.544 1.00 95.62 188 THR A CA 1
ATOM 1500 C C . THR A 1 188 ? 13.455 -3.947 10.482 1.00 95.62 188 THR A C 1
ATOM 1502 O O . THR A 1 188 ? 13.330 -4.992 11.126 1.00 95.62 188 THR A O 1
ATOM 1505 N N . VAL A 1 189 ? 12.557 -2.960 10.562 1.00 96.00 189 VAL A N 1
ATOM 1506 C CA . VAL A 1 189 ? 11.330 -3.055 11.369 1.00 96.00 189 VAL A CA 1
ATOM 1507 C C . VAL A 1 189 ? 10.416 -4.159 10.833 1.00 96.00 189 VAL A C 1
ATOM 1509 O O . VAL A 1 189 ? 9.929 -4.984 11.608 1.00 96.00 189 VAL A O 1
ATOM 1512 N N . MET A 1 190 ? 10.228 -4.229 9.512 1.00 95.44 190 MET A N 1
ATOM 1513 C CA . MET A 1 190 ? 9.439 -5.283 8.867 1.00 95.44 190 MET A CA 1
ATOM 1514 C C . MET A 1 190 ? 10.018 -6.676 9.125 1.00 95.44 190 MET A C 1
ATOM 1516 O O . MET A 1 190 ? 9.279 -7.572 9.528 1.00 95.44 190 MET A O 1
ATOM 1520 N N . TYR A 1 191 ? 11.331 -6.853 8.969 1.00 95.88 191 TYR A N 1
ATOM 1521 C CA . TYR A 1 191 ? 12.017 -8.116 9.246 1.00 95.88 191 TYR A CA 1
ATOM 1522 C C . TYR A 1 191 ? 11.789 -8.567 10.689 1.00 95.88 191 TYR A C 1
ATOM 1524 O O . TYR A 1 191 ? 11.396 -9.710 10.920 1.00 95.88 191 TYR A O 1
ATOM 1532 N N . LYS A 1 192 ? 11.960 -7.661 11.659 1.00 94.50 192 LYS A N 1
ATOM 1533 C CA . LYS A 1 192 ? 11.721 -7.960 13.078 1.00 94.50 192 LYS A CA 1
ATOM 1534 C C . LYS A 1 192 ? 10.280 -8.398 13.343 1.00 94.50 192 LYS A C 1
ATOM 1536 O O . LYS A 1 192 ? 10.087 -9.300 14.149 1.00 94.50 192 LYS A O 1
ATOM 1541 N N . SER A 1 193 ? 9.295 -7.804 12.662 1.00 93.25 193 SER A N 1
ATOM 1542 C CA . SER A 1 193 ? 7.882 -8.153 12.868 1.00 93.25 193 SER A CA 1
ATOM 1543 C C . SER A 1 193 ? 7.551 -9.592 12.472 1.00 93.25 193 SER A C 1
ATOM 1545 O O . SER A 1 193 ? 6.891 -10.279 13.238 1.00 93.25 193 SER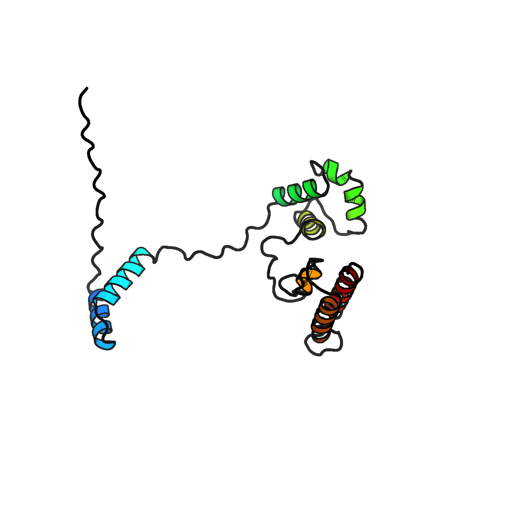 A O 1
ATOM 1547 N N . ILE A 1 194 ? 8.071 -10.082 11.342 1.00 92.19 194 ILE A N 1
ATOM 1548 C CA . ILE A 1 194 ? 7.776 -11.444 10.863 1.00 92.19 194 ILE A CA 1
ATOM 1549 C C . ILE A 1 194 ? 8.765 -12.493 11.369 1.00 92.19 194 ILE A C 1
ATOM 1551 O O . ILE A 1 194 ? 8.459 -13.675 11.352 1.00 92.19 194 ILE A O 1
ATOM 1555 N N . SER A 1 195 ? 9.940 -12.075 11.848 1.00 87.06 195 SER A N 1
ATOM 1556 C CA . SER A 1 195 ? 10.917 -12.988 12.462 1.00 87.06 195 SER A CA 1
ATOM 1557 C C . SER A 1 195 ? 10.600 -13.305 13.921 1.00 87.06 195 SER A C 1
ATOM 1559 O O . SER A 1 195 ? 11.131 -14.268 14.458 1.00 87.06 195 SER A O 1
ATOM 1561 N N . ALA A 1 196 ? 9.798 -12.471 14.590 1.00 73.81 196 ALA A N 1
ATOM 1562 C CA . ALA A 1 196 ? 9.318 -12.742 15.944 1.00 73.81 196 ALA A CA 1
ATOM 1563 C C . ALA A 1 196 ? 8.085 -13.666 15.957 1.00 73.81 196 ALA A C 1
ATOM 1565 O O . ALA A 1 196 ? 7.773 -14.244 16.994 1.00 73.81 196 ALA A O 1
ATOM 1566 N N . GLU A 1 197 ? 7.389 -13.778 14.821 1.00 55.00 197 GLU A N 1
ATOM 1567 C CA . GLU A 1 197 ? 6.181 -14.593 14.635 1.00 55.00 197 GLU A CA 1
ATOM 1568 C C . GLU A 1 197 ? 6.466 -15.992 14.043 1.00 55.00 197 GLU A C 1
ATOM 1570 O O . GLU A 1 197 ? 5.555 -16.819 14.012 1.00 55.00 197 GLU A O 1
ATOM 1575 N N . ALA A 1 198 ? 7.699 -16.256 13.587 1.00 50.59 198 ALA A N 1
ATOM 1576 C CA . ALA A 1 198 ? 8.123 -17.472 12.877 1.00 50.59 198 ALA A CA 1
ATOM 1577 C C . ALA A 1 198 ? 9.011 -18.421 13.705 1.00 50.59 198 ALA A C 1
ATOM 1579 O O . ALA A 1 198 ? 9.556 -18.010 14.753 1.00 50.59 198 ALA A O 1
#

Foldseek 3Di:
DDDDDDDDDDDDDDDQDDDDPVQLVVLVVVCVVPVHDSVVSVVVVSVCVVPVPPDDPPPPQFDWDDLVRLQVQLCVQLVHDGPVVLVVRPVNCVLCVPVVPQDPVDSVNSLLSCQRRPHATRNQAQDDDPCAAQRHNLVSHLDLCSNLVHDLVDDDLVSLVVSLVVVCVQADLPDPPRHDPVSNVSSVVSSVVSNVVD

Secondary structure (DSSP, 8-state):
------------PPPP-PPPHHHHHHHHHHHHHHT--HHHHHHHHHHHHHHTTS-------PPPPPHHHHHHHHHHHTT-SSHHHHHH-HHHHHHTTT-TT--TTSHHHHHHHHHHHT-PPTT-TT--STTEETTEETTT---HHHHHT--TTT--HHHHHHHHHHHHHHH-TTSTTT--HHHHHHHHHHHHHHHS--

pLDDT: mean 84.67, std 16.48, range [30.53, 96.75]

Sequence (198 aa):
MPKTATKAKTSKAQTPVSLNSYLQNEMARLAKMHGVRISVFEEFAHFVIENYKKKEPTISKPKPLSLTQLKAAIYQHFSVKNTTELKKSGAFKMATDGMDTLNLSLKDGWEKLYRKFIGILPGEENQQGYGCINGINIFNYFKPWQVFDLDPQTATNQDIKNAYHRLSKIYHPDIPETGDAAIFDSLTVMYKSISAEA